Protein AF-A0A7X8DZY1-F1 (afdb_monomer_lite)

Sequence (292 aa):
MTPKKTPPRTQAELDAYIAARPRPARNTFEGMYPLHEDLELSDEQVQIVLDYLQEVNFHLPGAAAHEFLVVRWARYTGFQFMQEPLEAYAIGLRCTHPGMEDQHTFIRMSWGQLMGDPEAIRLPVNEPVLASDMMTLARYRDTRTGPSRTGVNAYASPPDGPNPVPGTDFDLKLLNGALNDVLEQHSSGQGRDINSWWDPALNWGVALAGRYPRLKYFESKGRLNEQTLAALHSFEARAAQAEPALQELGLASAASMAESALRQAEQAENGKFSPRHRIRNPKPLTEQESGT

Radius of gyration: 24.2 Å; chains: 1; bounding box: 58×60×58 Å

Secondary structure (DSSP, 8-state):
-----PPP-SHHHHHHHHHTSPPPPP-PPTT---SS--EEPPHHHHHHHHHHHHHTT---TTS-TTSEEEEEEEEE-TTT-TTS-S-EEEEEEEE-STT-TT-EEEEEEEHHHHTT-TTPPPPPPPP---TTTTSTTGGG-SSSSS--S-GGGGGTSPPSSSSPPTTHHHHHHHHHHHHHHHHHHHHHS----STTS--HHHHHHHHHHHHHHHHHHHHHTT-S-HHHHHHHHHHHHHHHHTHHHHHHTTPPPHHHHHHHHHHHHHHHHTT----------PPPS-------

Foldseek 3Di:
DPPPPDQDQDLVSLVVVPVVDDDDDDPDDPPDDQPDAKFQADPVLQVLQLVVLQVVQADDVPATSNQKHKDRIWGQCLVLDPPDHSFKTWIKIAGNPVPRRLFIWTWMAGNCSSVVNPPDDGDPTDHGDTPLVLDPCCVVAPDNRDDGCPDPNQQVDFDDDPLGGRNLVVLLVQLVVLLVQLVCCLVPVDGPCSSVPDDSLVSNVCSLQPRLLVLLVCVVVVRHDPVSVVSNVVSLVVQVVCVVSCVVVVHDGSVVSSVVSVVQVVCVVVVNDDPPPPPPVPDPPPDPPDDD

Structure (mmCIF, N/CA/C/O backbone):
data_AF-A0A7X8DZY1-F1
#
_entry.id   AF-A0A7X8DZY1-F1
#
loop_
_atom_site.group_PDB
_atom_site.id
_atom_site.type_symbol
_atom_site.label_atom_id
_atom_site.label_alt_id
_atom_site.label_comp_id
_atom_site.label_asym_id
_atom_site.label_entity_id
_atom_site.label_seq_id
_atom_site.pdbx_PDB_ins_code
_atom_site.Cartn_x
_atom_site.Cartn_y
_atom_site.Cartn_z
_atom_site.occupancy
_atom_site.B_iso_or_equiv
_atom_site.auth_seq_id
_atom_site.auth_comp_id
_atom_site.auth_asym_id
_atom_site.auth_atom_id
_atom_site.pdbx_PDB_model_num
ATOM 1 N N . MET A 1 1 ? -8.943 -28.383 -5.596 1.00 32.69 1 MET A N 1
ATOM 2 C CA . MET A 1 1 ? -7.565 -27.944 -5.901 1.00 32.69 1 MET A CA 1
ATOM 3 C C . MET A 1 1 ? -7.613 -27.044 -7.118 1.00 32.69 1 MET A C 1
ATOM 5 O O . MET A 1 1 ? -7.817 -27.535 -8.218 1.00 32.69 1 MET A O 1
ATOM 9 N N . THR A 1 2 ? -7.503 -25.733 -6.935 1.00 31.73 2 THR A N 1
ATOM 10 C CA . THR A 1 2 ? -7.255 -24.809 -8.048 1.00 31.73 2 THR A CA 1
ATOM 11 C C . THR A 1 2 ? -5.839 -25.086 -8.558 1.00 31.73 2 THR A C 1
ATOM 13 O O . THR A 1 2 ? -4.929 -25.158 -7.727 1.00 31.73 2 THR A O 1
ATOM 16 N N . PRO A 1 3 ? -5.615 -25.300 -9.865 1.00 36.47 3 PRO A N 1
ATOM 17 C CA . PRO A 1 3 ? -4.263 -25.487 -10.377 1.00 36.47 3 PRO A CA 1
ATOM 18 C C . PRO A 1 3 ? -3.422 -24.274 -9.969 1.00 36.47 3 PRO A C 1
ATOM 20 O O . PRO A 1 3 ? -3.858 -23.134 -10.156 1.00 36.47 3 PRO A O 1
ATOM 23 N N . LYS A 1 4 ? -2.245 -24.514 -9.371 1.00 42.78 4 LYS A N 1
ATOM 24 C CA . LYS A 1 4 ? -1.243 -23.463 -9.163 1.00 42.78 4 LYS A CA 1
ATOM 25 C C . LYS A 1 4 ? -0.960 -22.878 -10.543 1.00 42.78 4 LYS A C 1
ATOM 27 O O . LYS A 1 4 ? -0.332 -23.537 -11.364 1.00 42.78 4 LYS A O 1
ATOM 32 N N . LYS A 1 5 ? -1.492 -21.688 -10.830 1.00 60.81 5 LYS A N 1
ATOM 33 C CA . LYS A 1 5 ? -1.146 -20.962 -12.050 1.00 60.81 5 LYS A CA 1
ATOM 34 C C . LYS A 1 5 ? 0.330 -20.625 -11.924 1.00 60.81 5 LYS A C 1
ATOM 36 O O . LYS A 1 5 ? 0.694 -19.830 -11.062 1.00 60.81 5 LYS A O 1
ATOM 41 N N . THR A 1 6 ? 1.160 -21.283 -12.723 1.00 72.06 6 THR A N 1
ATOM 42 C CA . THR A 1 6 ? 2.574 -20.942 -12.825 1.00 72.06 6 THR A CA 1
ATOM 43 C C . THR A 1 6 ? 2.668 -19.463 -13.204 1.00 72.06 6 THR A C 1
ATOM 45 O O . THR A 1 6 ? 1.967 -19.040 -14.130 1.00 72.06 6 THR A O 1
ATOM 48 N N . PRO A 1 7 ? 3.445 -18.656 -12.468 1.00 78.12 7 PRO A N 1
ATOM 49 C CA . PRO A 1 7 ? 3.653 -17.265 -12.832 1.00 78.12 7 PRO A CA 1
ATOM 50 C C . PRO A 1 7 ? 4.302 -17.175 -14.227 1.00 78.12 7 PRO A C 1
ATOM 52 O O . PRO A 1 7 ? 5.165 -18.004 -14.522 1.00 78.12 7 PRO A O 1
ATOM 55 N N . PRO A 1 8 ? 3.898 -16.210 -15.078 1.00 84.88 8 PRO A N 1
ATOM 56 C CA . PRO A 1 8 ? 4.565 -15.916 -16.343 1.00 84.88 8 PRO A CA 1
ATOM 57 C C . PRO A 1 8 ? 6.082 -15.780 -16.199 1.00 84.88 8 PRO A C 1
ATOM 59 O O . PRO A 1 8 ? 6.555 -15.072 -15.308 1.00 84.88 8 PRO A O 1
ATOM 62 N N . ARG A 1 9 ? 6.821 -16.440 -17.090 1.00 88.06 9 ARG A N 1
ATOM 63 C CA . ARG A 1 9 ? 8.290 -16.446 -17.170 1.00 88.06 9 ARG A CA 1
ATOM 64 C C . ARG A 1 9 ? 8.823 -15.828 -18.456 1.00 88.06 9 ARG A C 1
ATOM 66 O O . ARG A 1 9 ? 10.002 -15.505 -18.521 1.00 88.06 9 ARG A O 1
ATOM 73 N N . THR A 1 10 ? 7.974 -15.659 -19.466 1.00 91.62 10 THR A N 1
ATOM 74 C CA . THR A 1 10 ? 8.324 -15.003 -20.732 1.00 91.62 10 THR A CA 1
ATOM 75 C C . THR A 1 10 ? 7.406 -13.817 -21.006 1.00 91.62 10 THR A C 1
ATOM 77 O O . THR A 1 10 ? 6.294 -13.746 -20.475 1.00 91.62 10 THR A O 1
ATOM 80 N N . GLN A 1 11 ? 7.849 -12.899 -21.871 1.00 92.81 11 GLN A N 1
ATOM 81 C CA . GLN A 1 11 ? 7.050 -11.736 -22.264 1.00 92.81 11 GLN A CA 1
ATOM 82 C C . GLN A 1 11 ? 5.707 -12.170 -22.873 1.00 92.81 11 GLN A C 1
ATOM 84 O O . GLN A 1 11 ? 4.659 -11.697 -22.450 1.00 92.81 11 GLN A O 1
ATOM 89 N N . ALA A 1 12 ? 5.721 -13.172 -23.758 1.00 91.19 12 ALA A N 1
ATOM 90 C CA . ALA A 1 12 ? 4.511 -13.715 -24.377 1.00 91.19 12 ALA A CA 1
ATOM 91 C C . ALA A 1 12 ? 3.525 -14.316 -23.354 1.00 91.19 12 ALA A C 1
ATOM 93 O O . ALA A 1 12 ? 2.312 -14.134 -23.468 1.00 91.19 12 ALA A O 1
ATOM 94 N N . GLU A 1 13 ? 4.025 -15.012 -22.327 1.00 92.00 13 GLU A N 1
ATOM 95 C CA . GLU A 1 13 ? 3.180 -15.534 -21.246 1.00 92.00 13 GLU A CA 1
ATOM 96 C C . GLU A 1 13 ? 2.560 -14.410 -20.407 1.00 92.00 13 GLU A C 1
ATOM 98 O O . GLU A 1 13 ? 1.401 -14.515 -19.992 1.00 92.00 13 GLU A O 1
ATOM 103 N N . LEU A 1 14 ? 3.316 -13.338 -20.149 1.00 90.56 14 LEU A N 1
ATOM 104 C CA . LEU A 1 14 ? 2.825 -12.183 -19.402 1.00 90.56 14 LEU A CA 1
ATOM 105 C C . LEU A 1 14 ? 1.769 -11.419 -20.206 1.00 90.56 14 LEU A C 1
ATOM 107 O O . LEU A 1 14 ? 0.723 -11.069 -19.658 1.00 90.56 14 LEU A O 1
ATOM 111 N N . ASP A 1 15 ? 1.998 -11.238 -21.502 1.00 90.00 15 ASP A N 1
ATOM 112 C CA . ASP A 1 15 ? 1.070 -10.586 -22.424 1.00 90.00 15 ASP A CA 1
ATOM 113 C C . ASP A 1 15 ? -0.263 -11.340 -22.481 1.00 90.00 15 ASP A C 1
ATOM 115 O O . ASP A 1 15 ? -1.325 -10.756 -22.256 1.00 90.00 15 ASP A O 1
ATOM 119 N N . ALA A 1 16 ? -0.217 -12.665 -22.665 1.00 88.56 16 ALA A N 1
ATOM 120 C CA . ALA A 1 16 ? -1.408 -13.514 -22.646 1.00 88.56 16 ALA A CA 1
ATOM 121 C C . ALA A 1 16 ? -2.138 -13.456 -21.291 1.00 88.56 16 ALA A C 1
ATOM 123 O O . ALA A 1 16 ? -3.371 -13.434 -21.227 1.00 88.56 16 ALA A O 1
ATOM 124 N N . TYR A 1 17 ? -1.384 -13.400 -20.188 1.00 85.19 17 TYR A N 1
ATOM 125 C CA . TYR A 1 17 ? -1.942 -13.259 -18.846 1.00 85.19 17 TYR A CA 1
ATOM 126 C C . TYR A 1 17 ? -2.672 -11.918 -18.662 1.00 85.19 17 TYR A C 1
ATOM 128 O O . TYR A 1 17 ? -3.745 -11.891 -18.052 1.00 85.19 17 TYR A O 1
ATOM 136 N N . ILE A 1 18 ? -2.115 -10.813 -19.157 1.00 82.94 18 ILE A N 1
ATOM 137 C CA . ILE A 1 18 ? -2.714 -9.478 -19.034 1.00 82.94 18 ILE A CA 1
ATOM 138 C C . ILE A 1 18 ? -3.929 -9.346 -19.955 1.00 82.94 18 ILE A C 1
ATOM 140 O O . ILE A 1 18 ? -4.976 -8.897 -19.494 1.00 82.94 18 ILE A O 1
ATOM 144 N N . ALA A 1 19 ? -3.834 -9.809 -21.205 1.00 83.38 19 ALA A N 1
ATOM 145 C CA . ALA A 1 19 ? -4.926 -9.759 -22.180 1.00 83.38 19 ALA A CA 1
ATOM 146 C C . ALA A 1 19 ? -6.196 -10.486 -21.698 1.00 83.38 19 ALA A C 1
ATOM 148 O O . ALA A 1 19 ? -7.312 -10.088 -22.023 1.00 83.38 19 ALA A O 1
ATOM 149 N N . ALA A 1 20 ? -6.044 -11.523 -20.869 1.00 82.75 20 ALA A N 1
ATOM 150 C CA . ALA A 1 20 ? -7.158 -12.262 -20.276 1.00 82.75 20 ALA A CA 1
ATOM 151 C C . ALA A 1 20 ? -7.867 -11.533 -19.111 1.00 82.75 20 ALA A C 1
ATOM 153 O O . ALA A 1 20 ? -8.745 -12.120 -18.472 1.00 82.75 20 ALA A O 1
ATOM 154 N N . ARG A 1 21 ? -7.476 -10.298 -18.766 1.00 77.25 21 ARG A N 1
ATOM 155 C CA . ARG A 1 21 ? -8.022 -9.539 -17.630 1.00 77.25 21 ARG A CA 1
ATOM 156 C C . ARG A 1 21 ? -8.559 -8.178 -18.070 1.00 77.25 21 ARG A C 1
ATOM 158 O O . ARG A 1 21 ? -7.978 -7.548 -18.949 1.00 77.25 21 ARG A O 1
ATOM 165 N N . PRO A 1 22 ? -9.649 -7.696 -17.444 1.00 69.88 22 PRO A N 1
ATOM 166 C CA . PRO A 1 22 ? -10.163 -6.367 -17.734 1.00 69.88 22 PRO A CA 1
ATOM 167 C C . PRO A 1 22 ? -9.111 -5.313 -17.386 1.00 69.88 22 PRO A C 1
ATOM 169 O O . PRO A 1 22 ? -8.480 -5.377 -16.326 1.00 69.88 22 PRO A O 1
ATOM 172 N N . ARG A 1 23 ? -8.942 -4.338 -18.283 1.00 67.00 23 ARG A N 1
ATOM 173 C CA . ARG A 1 23 ? -8.054 -3.199 -18.046 1.00 67.00 23 ARG A CA 1
ATOM 174 C C . ARG A 1 23 ? -8.592 -2.387 -16.865 1.00 67.00 23 ARG A C 1
ATOM 176 O O . ARG A 1 23 ? -9.796 -2.120 -16.826 1.00 67.00 23 ARG A O 1
ATOM 183 N N . PRO A 1 24 ? -7.747 -1.994 -15.899 1.00 63.75 24 PRO A N 1
ATOM 184 C CA . PRO A 1 24 ? -8.180 -1.095 -14.843 1.00 63.75 24 PRO A CA 1
ATOM 185 C C . PRO A 1 24 ? -8.602 0.237 -15.464 1.00 63.75 24 PRO A C 1
ATOM 187 O O . PRO A 1 24 ? -7.801 0.899 -16.118 1.00 63.75 24 PRO A O 1
ATOM 190 N N . ALA A 1 25 ? -9.861 0.628 -15.276 1.00 60.53 25 ALA A N 1
ATOM 191 C CA . ALA A 1 25 ? -10.313 1.950 -15.683 1.00 60.53 25 ALA A CA 1
ATOM 192 C C . ALA A 1 25 ? -9.677 3.002 -14.767 1.00 60.53 25 ALA A C 1
ATOM 194 O O . ALA A 1 25 ? -9.661 2.853 -13.539 1.00 60.53 25 ALA A O 1
ATOM 195 N N . ARG A 1 26 ? -9.146 4.071 -15.359 1.00 62.19 26 ARG A N 1
ATOM 196 C CA . ARG A 1 26 ? -8.646 5.211 -14.598 1.00 62.19 26 ARG A CA 1
ATOM 197 C C . ARG A 1 26 ? -9.840 5.960 -14.007 1.00 62.19 26 ARG A C 1
ATOM 199 O O . ARG A 1 26 ? -10.690 6.446 -14.741 1.00 62.19 26 ARG A O 1
ATOM 206 N N . ASN A 1 27 ? -9.869 6.107 -12.685 1.00 55.31 27 ASN A N 1
ATOM 207 C CA . ASN A 1 27 ? -10.731 7.095 -12.039 1.00 55.31 27 ASN A CA 1
ATOM 208 C C . ASN A 1 27 ? -10.053 8.466 -12.179 1.00 55.31 27 ASN A C 1
ATOM 210 O O . ASN A 1 27 ? -9.340 8.900 -11.274 1.00 55.31 27 ASN A O 1
ATOM 214 N N . THR A 1 28 ? -10.175 9.114 -13.339 1.00 52.75 28 THR A N 1
ATOM 215 C CA . THR A 1 28 ? -9.831 10.535 -13.466 1.00 52.75 28 THR A CA 1
ATOM 216 C C . THR A 1 28 ? -10.901 11.354 -12.751 1.00 52.75 28 THR A C 1
ATOM 218 O O . THR A 1 28 ? -12.093 11.182 -12.995 1.00 52.75 28 THR A O 1
ATOM 221 N N . PHE A 1 29 ? -10.489 12.220 -11.826 1.00 50.12 29 PHE A N 1
ATOM 222 C CA . PHE A 1 29 ? -11.401 13.180 -11.209 1.00 50.12 29 PHE A CA 1
ATOM 223 C C . PHE A 1 29 ? -11.682 14.327 -12.185 1.00 50.12 29 PHE A C 1
ATOM 225 O O . PHE A 1 29 ? -10.812 14.715 -12.969 1.00 50.12 29 PHE A O 1
ATOM 232 N N . GLU A 1 30 ? -12.889 14.882 -12.116 1.00 41.81 30 GLU A N 1
ATOM 233 C CA . GLU A 1 30 ? -13.273 16.092 -12.843 1.00 41.81 30 GLU A CA 1
ATOM 234 C C . GLU A 1 30 ? -12.292 17.230 -12.486 1.00 41.81 30 GLU A C 1
ATOM 236 O O . GLU A 1 30 ? -12.105 17.544 -11.311 1.00 41.81 30 GLU A O 1
ATOM 241 N N . GLY A 1 31 ? -11.600 17.791 -13.487 1.00 49.88 31 GLY A N 1
ATOM 242 C CA . GLY A 1 31 ? -10.562 18.820 -13.309 1.00 49.88 31 GLY A CA 1
ATOM 243 C C . GLY A 1 31 ? -9.112 18.347 -13.490 1.00 49.88 31 GLY A C 1
ATOM 244 O O . GLY A 1 31 ? -8.210 19.180 -13.562 1.00 49.88 31 GLY A O 1
ATOM 245 N N . MET A 1 32 ? -8.862 17.040 -13.626 1.00 55.22 32 MET A N 1
ATOM 246 C CA . MET A 1 32 ? -7.563 16.546 -14.092 1.00 55.22 32 MET A CA 1
ATOM 247 C C . MET A 1 32 ? -7.472 16.648 -15.620 1.00 55.22 32 MET A C 1
ATOM 249 O O . MET A 1 32 ? -8.193 15.941 -16.318 1.00 55.22 32 MET A O 1
ATOM 253 N N . TYR A 1 33 ? -6.548 17.465 -16.132 1.00 57.62 33 TYR A N 1
ATOM 254 C CA . TYR A 1 33 ? -6.188 17.520 -17.555 1.00 57.62 33 TYR A CA 1
ATOM 255 C C . TYR A 1 33 ? -4.862 16.782 -17.773 1.00 57.62 33 TYR A C 1
ATOM 257 O O . TYR A 1 33 ? -3.799 17.404 -17.703 1.00 57.62 33 TYR A O 1
ATOM 265 N N . PRO A 1 34 ? -4.869 15.447 -17.944 1.00 64.25 34 PRO A N 1
ATOM 266 C CA . PRO A 1 34 ? -3.646 14.750 -18.301 1.00 64.25 34 PRO A CA 1
ATOM 267 C C . PRO A 1 34 ? -3.193 15.204 -19.695 1.00 64.25 34 PRO A C 1
ATOM 269 O O . PRO A 1 34 ? -4.014 15.285 -20.604 1.00 64.25 34 PRO A O 1
ATOM 272 N N . LEU A 1 35 ? -1.898 15.493 -19.865 1.00 68.38 35 LEU A N 1
ATOM 273 C CA . LEU A 1 35 ? -1.339 15.775 -21.193 1.00 68.38 35 LEU A CA 1
ATOM 274 C C . LEU A 1 35 ? -1.375 14.530 -22.082 1.00 68.38 35 LEU A C 1
ATOM 276 O O . LEU A 1 35 ? -1.530 14.647 -23.292 1.00 68.38 35 LEU A O 1
ATOM 280 N N . HIS A 1 36 ? -1.272 13.348 -21.465 1.00 72.88 36 HIS A N 1
ATOM 281 C CA . HIS A 1 36 ? -1.284 12.067 -22.155 1.00 72.88 36 HIS A CA 1
ATOM 282 C C . HIS A 1 36 ? -2.194 11.033 -21.482 1.00 72.88 36 HIS A C 1
ATOM 284 O O . HIS A 1 36 ? -2.408 11.048 -20.264 1.00 72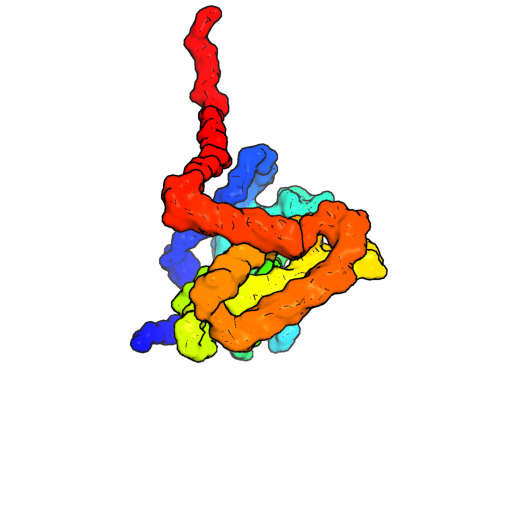.88 36 HIS A O 1
ATOM 290 N N . GLU A 1 37 ? -2.705 10.103 -22.285 1.00 80.81 37 GLU A N 1
ATOM 291 C CA . GLU A 1 37 ? -3.413 8.916 -21.803 1.00 80.81 37 GLU A CA 1
ATOM 292 C C . GLU A 1 37 ? -2.433 7.830 -21.336 1.00 80.81 37 GLU A C 1
ATOM 294 O O . GLU A 1 37 ? -1.233 7.893 -21.596 1.00 80.81 37 GLU A O 1
ATOM 299 N N . ASP A 1 38 ? -2.941 6.824 -20.622 1.00 85.44 38 ASP A N 1
ATOM 300 C CA . ASP A 1 38 ? -2.138 5.630 -20.357 1.00 85.44 38 ASP A CA 1
ATOM 301 C C . ASP A 1 38 ? -1.889 4.890 -21.684 1.00 85.44 38 ASP A C 1
ATOM 303 O O . ASP A 1 38 ? -2.793 4.781 -22.514 1.00 85.44 38 ASP A O 1
ATOM 307 N N . LEU A 1 39 ? -0.681 4.358 -21.880 1.00 87.69 39 LEU A N 1
ATOM 308 C CA . LEU A 1 39 ? -0.251 3.781 -23.156 1.00 87.69 39 LEU A CA 1
ATOM 309 C C . LEU A 1 39 ? -0.119 2.262 -23.079 1.00 87.69 39 LEU A C 1
ATOM 311 O O . LEU A 1 39 ? 0.374 1.708 -22.093 1.00 87.69 39 LEU A O 1
ATOM 315 N N . GLU A 1 40 ? -0.525 1.590 -24.154 1.00 90.62 40 GLU A N 1
ATOM 316 C CA . GLU A 1 40 ? -0.157 0.201 -24.408 1.00 90.62 40 GLU A CA 1
ATOM 317 C C . GLU A 1 40 ? 1.146 0.161 -25.209 1.00 90.62 40 GLU A C 1
ATOM 319 O O . GLU A 1 40 ? 1.249 0.791 -26.259 1.00 90.62 40 GLU A O 1
ATOM 324 N N . LEU A 1 41 ? 2.138 -0.557 -24.690 1.00 92.88 41 LEU A N 1
ATOM 325 C CA . LEU A 1 41 ? 3.484 -0.610 -25.232 1.00 92.88 41 LEU A CA 1
ATOM 326 C C . LEU A 1 41 ? 3.567 -1.567 -26.422 1.00 92.88 41 LEU A C 1
ATOM 328 O O . LEU A 1 41 ? 3.202 -2.748 -26.316 1.00 92.88 41 LEU A O 1
ATOM 332 N N . SER A 1 42 ? 4.117 -1.068 -27.528 1.00 94.69 42 SER A N 1
ATOM 333 C CA . SER A 1 42 ? 4.535 -1.889 -28.664 1.00 94.69 42 SER A CA 1
ATOM 334 C C . SER A 1 42 ? 5.762 -2.744 -28.318 1.00 94.69 42 SER A C 1
ATOM 336 O O . SER A 1 42 ? 6.389 -2.567 -27.270 1.00 94.69 42 SER A O 1
ATOM 338 N N . ASP A 1 43 ? 6.118 -3.683 -29.195 1.00 95.12 43 ASP A N 1
ATOM 339 C CA . ASP A 1 43 ? 7.315 -4.518 -29.018 1.00 95.12 43 ASP A CA 1
ATOM 340 C C . ASP A 1 43 ? 8.593 -3.672 -28.996 1.00 95.12 43 ASP A C 1
ATOM 342 O O . ASP A 1 43 ? 9.481 -3.907 -28.177 1.00 95.12 43 ASP A O 1
ATOM 346 N N . GLU A 1 44 ? 8.652 -2.634 -29.832 1.00 96.69 44 GLU A N 1
ATOM 347 C CA . GLU A 1 44 ? 9.762 -1.683 -29.865 1.00 96.69 44 GLU A CA 1
ATOM 348 C C . GLU A 1 44 ? 9.893 -0.943 -28.530 1.00 96.69 44 GLU A C 1
ATOM 350 O O . GLU A 1 44 ? 10.990 -0.817 -27.992 1.00 96.69 44 GLU A O 1
ATOM 355 N N . GLN A 1 45 ? 8.774 -0.503 -27.952 1.00 96.94 45 GLN A N 1
ATOM 356 C CA . GLN A 1 45 ? 8.769 0.205 -26.670 1.00 96.94 45 GLN A CA 1
ATOM 357 C C . GLN A 1 45 ? 9.130 -0.716 -25.503 1.00 96.94 45 GLN A C 1
ATOM 359 O O . GLN A 1 45 ? 9.837 -0.302 -24.586 1.00 96.94 45 GLN A O 1
ATOM 364 N N . VAL A 1 46 ? 8.693 -1.978 -25.539 1.00 96.75 46 VAL A N 1
ATOM 365 C CA . VAL A 1 46 ? 9.138 -2.995 -24.575 1.00 96.75 46 VAL A CA 1
ATOM 366 C C . VAL A 1 46 ? 10.653 -3.180 -24.658 1.00 96.75 46 VAL A C 1
ATOM 368 O O . VAL A 1 46 ? 11.311 -3.205 -23.618 1.00 96.75 46 VAL A O 1
ATOM 371 N N . GLN A 1 47 ? 11.220 -3.251 -25.865 1.00 97.19 47 GLN A N 1
ATOM 372 C CA . GLN A 1 47 ? 12.666 -3.378 -26.034 1.00 97.19 47 GLN A CA 1
ATOM 373 C C . GLN A 1 47 ? 13.415 -2.139 -25.525 1.00 97.19 47 GLN A C 1
ATOM 375 O O . GLN A 1 47 ? 14.384 -2.292 -24.789 1.00 97.19 47 GLN A O 1
ATOM 380 N N . ILE A 1 48 ? 12.919 -0.930 -25.814 1.00 97.19 48 ILE A N 1
ATOM 381 C CA . ILE A 1 48 ? 13.467 0.330 -25.280 1.00 97.19 48 ILE A CA 1
ATOM 382 C C . ILE A 1 48 ? 13.533 0.297 -23.746 1.00 97.19 48 ILE A C 1
ATOM 384 O O . ILE A 1 48 ? 14.543 0.686 -23.158 1.00 97.19 48 ILE A O 1
ATOM 388 N N . VAL A 1 49 ? 12.481 -0.197 -23.083 1.00 97.19 49 VAL A N 1
ATOM 389 C CA . VAL A 1 49 ? 12.469 -0.357 -21.621 1.00 97.19 49 VAL A CA 1
ATOM 390 C C . VAL A 1 49 ? 13.540 -1.359 -21.181 1.00 97.19 49 VAL A C 1
ATOM 392 O O . VAL A 1 49 ? 14.328 -1.044 -20.295 1.00 97.19 49 VAL A O 1
ATOM 395 N N . LEU A 1 50 ? 13.597 -2.549 -21.788 1.00 97.38 50 LEU A N 1
ATOM 396 C CA . LEU A 1 50 ? 14.555 -3.604 -21.421 1.00 97.38 50 LEU A CA 1
ATOM 397 C C . LEU A 1 50 ? 16.019 -3.184 -21.621 1.00 97.38 50 LEU A C 1
ATOM 399 O O . LEU A 1 50 ? 16.873 -3.516 -20.795 1.00 97.38 50 LEU A O 1
ATOM 403 N N . ASP A 1 51 ? 16.308 -2.452 -22.693 1.00 97.12 51 ASP A N 1
ATOM 404 C CA . ASP A 1 51 ? 17.636 -1.905 -22.967 1.00 97.12 51 ASP A CA 1
ATOM 405 C C . ASP A 1 51 ? 18.003 -0.851 -21.922 1.00 97.12 51 ASP A C 1
ATOM 407 O O . ASP A 1 51 ? 19.107 -0.868 -21.373 1.00 97.12 51 ASP A O 1
ATOM 411 N N . TYR A 1 52 ? 17.049 0.015 -21.571 1.00 96.50 52 TYR A N 1
ATOM 412 C CA . TYR A 1 52 ? 17.260 1.032 -20.551 1.00 96.50 52 TYR A CA 1
ATOM 413 C C . TYR A 1 52 ? 17.525 0.426 -19.167 1.00 96.50 52 TYR A C 1
ATOM 415 O O . TYR A 1 52 ? 18.439 0.876 -18.477 1.00 96.50 52 TYR A O 1
ATOM 423 N N . LEU A 1 53 ? 16.801 -0.631 -18.771 1.00 97.19 53 LEU A N 1
ATOM 424 C CA . LEU A 1 53 ? 17.050 -1.337 -17.505 1.00 97.19 53 LEU A CA 1
ATOM 425 C C . LEU A 1 53 ? 18.496 -1.824 -17.400 1.00 97.19 53 LEU A C 1
ATOM 427 O O . LEU A 1 53 ? 19.113 -1.691 -16.342 1.00 97.19 53 LEU A O 1
ATOM 431 N N . GLN A 1 54 ? 19.038 -2.365 -18.492 1.00 97.38 54 GLN A N 1
ATOM 432 C CA . GLN A 1 54 ? 20.427 -2.811 -18.555 1.00 97.38 54 GLN A CA 1
ATOM 433 C C . GLN A 1 54 ? 21.401 -1.633 -18.513 1.00 97.38 54 GLN A C 1
ATOM 435 O O . GLN A 1 54 ? 22.374 -1.689 -17.764 1.00 97.38 54 GLN A O 1
ATOM 440 N N . GLU A 1 55 ? 21.125 -0.565 -19.268 1.00 95.62 55 GLU A N 1
ATOM 441 C CA . GLU A 1 55 ? 21.956 0.643 -19.316 1.00 95.62 55 GLU A CA 1
ATOM 442 C C . GLU A 1 55 ? 22.171 1.240 -17.919 1.00 95.62 55 GLU A C 1
ATOM 444 O O . GLU A 1 55 ? 23.302 1.541 -17.536 1.00 95.62 55 GLU A O 1
ATOM 449 N N . VAL A 1 56 ? 21.095 1.381 -17.139 1.00 95.56 56 VAL A N 1
ATOM 450 C CA . VAL A 1 56 ? 21.154 1.977 -15.795 1.00 95.56 56 VAL A CA 1
ATOM 451 C C . VAL A 1 56 ? 21.381 0.956 -14.682 1.00 95.56 56 VAL A C 1
ATOM 453 O O . VAL A 1 56 ? 21.379 1.323 -13.508 1.00 95.56 56 VAL A O 1
ATOM 456 N N . ASN A 1 57 ? 21.569 -0.320 -15.034 1.00 95.75 57 ASN A N 1
ATOM 457 C CA . ASN A 1 57 ? 21.667 -1.435 -14.096 1.00 95.75 57 ASN A CA 1
ATOM 458 C C . ASN A 1 57 ? 20.532 -1.422 -13.046 1.00 95.75 57 ASN A C 1
ATOM 460 O O . ASN A 1 57 ? 20.762 -1.530 -11.842 1.00 95.75 57 ASN A O 1
ATOM 464 N N . PHE A 1 58 ? 19.288 -1.260 -13.496 1.00 96.44 58 PHE A N 1
ATOM 465 C CA . PHE A 1 58 ? 18.122 -1.235 -12.616 1.00 96.44 58 PHE A CA 1
ATOM 466 C C . PHE A 1 58 ? 17.738 -2.659 -12.207 1.00 96.44 58 PHE A C 1
ATOM 468 O O . PHE A 1 58 ? 17.339 -3.464 -13.048 1.00 96.44 58 PHE A O 1
ATOM 475 N N . HIS A 1 59 ? 17.822 -2.983 -10.915 1.00 94.88 59 HIS A N 1
ATOM 476 C CA . HIS A 1 59 ? 17.450 -4.305 -10.416 1.00 94.88 59 HIS A CA 1
ATOM 477 C C . HIS A 1 59 ? 17.025 -4.311 -8.951 1.00 94.88 59 HIS A C 1
ATOM 479 O O . HIS A 1 59 ? 17.474 -3.507 -8.141 1.00 94.88 59 HIS A O 1
ATOM 485 N N . LEU A 1 60 ? 16.184 -5.279 -8.581 1.00 92.38 60 LEU A N 1
ATOM 486 C CA . LEU A 1 60 ? 15.913 -5.549 -7.172 1.00 92.38 60 LEU A CA 1
ATOM 487 C C . LEU A 1 60 ? 17.180 -6.105 -6.494 1.00 92.38 60 LEU A C 1
ATOM 489 O O . LEU A 1 60 ? 18.002 -6.745 -7.158 1.00 92.38 60 LEU A O 1
ATOM 493 N N . PRO A 1 61 ? 17.357 -5.912 -5.176 1.00 90.50 61 PRO A N 1
ATOM 494 C CA . PRO A 1 61 ? 18.453 -6.542 -4.449 1.00 90.50 61 PRO A CA 1
ATOM 495 C C . PRO A 1 61 ? 18.432 -8.069 -4.621 1.00 90.50 61 PRO A C 1
ATOM 497 O O . PRO A 1 61 ? 17.449 -8.716 -4.265 1.00 90.50 61 PRO A O 1
ATOM 500 N N . GLY A 1 62 ? 19.518 -8.634 -5.157 1.00 90.62 62 GLY A N 1
ATOM 501 C CA . GLY A 1 62 ? 19.660 -10.074 -5.415 1.00 90.62 62 GLY A CA 1
ATOM 502 C C . GLY A 1 62 ? 19.278 -10.536 -6.827 1.00 90.62 62 GLY A C 1
ATOM 503 O O . GLY A 1 62 ? 19.593 -11.671 -7.167 1.00 90.62 62 GLY A O 1
ATOM 504 N N . ALA A 1 63 ? 18.679 -9.670 -7.647 1.00 94.25 63 ALA A N 1
ATOM 505 C CA . ALA A 1 63 ? 18.380 -9.927 -9.056 1.00 94.25 63 ALA A CA 1
ATOM 506 C C . ALA A 1 63 ? 19.326 -9.143 -9.987 1.00 94.25 63 ALA A C 1
ATOM 508 O O . ALA A 1 63 ? 20.121 -8.319 -9.531 1.00 94.25 63 ALA A O 1
ATOM 509 N N . ALA A 1 64 ? 19.212 -9.372 -11.294 1.00 95.31 64 ALA A N 1
ATOM 510 C CA . ALA A 1 64 ? 19.915 -8.639 -12.344 1.00 95.31 64 ALA A CA 1
ATOM 511 C C . ALA A 1 64 ? 18.950 -7.873 -13.266 1.00 95.31 64 ALA A C 1
ATOM 513 O O . ALA A 1 64 ? 17.772 -8.203 -13.387 1.00 95.31 64 ALA A O 1
ATOM 514 N N . ALA A 1 65 ? 19.464 -6.858 -13.966 1.00 95.38 65 ALA A N 1
ATOM 515 C CA . ALA A 1 65 ? 18.655 -5.974 -14.810 1.00 95.38 65 ALA A CA 1
ATOM 516 C C . ALA A 1 65 ? 17.947 -6.672 -15.989 1.00 95.38 65 ALA A C 1
ATOM 518 O O . ALA A 1 65 ? 16.923 -6.195 -16.466 1.00 95.38 65 ALA A O 1
ATOM 519 N N . HIS A 1 66 ? 18.461 -7.819 -16.442 1.00 94.75 66 HIS A N 1
ATOM 520 C CA . HIS A 1 66 ? 17.843 -8.625 -17.500 1.00 94.75 66 HIS A CA 1
ATOM 521 C C . HIS A 1 66 ? 16.768 -9.596 -16.977 1.00 94.75 66 HIS A C 1
ATOM 523 O O . HIS A 1 66 ? 16.130 -10.286 -17.767 1.00 94.75 66 HIS A O 1
ATOM 529 N N . GLU A 1 67 ? 16.561 -9.678 -15.659 1.00 95.19 67 GLU A N 1
ATOM 530 C CA . GLU A 1 67 ? 15.599 -10.589 -15.024 1.00 95.19 67 GLU A CA 1
ATOM 531 C C . GLU A 1 67 ? 14.239 -9.914 -14.793 1.00 95.19 67 GLU A C 1
ATOM 533 O O . GLU A 1 67 ? 13.620 -10.065 -13.732 1.00 95.19 67 GLU A O 1
ATOM 538 N N . PHE A 1 68 ? 13.770 -9.158 -15.788 1.00 96.25 68 PHE A N 1
ATOM 539 C CA . PHE A 1 68 ? 12.459 -8.521 -15.776 1.00 96.25 68 PHE A CA 1
ATOM 540 C C . PHE A 1 68 ? 11.663 -8.800 -17.046 1.00 96.25 68 PHE A C 1
ATOM 542 O O . PHE A 1 68 ? 12.190 -8.813 -18.154 1.00 96.25 68 PHE A O 1
ATOM 549 N N . LEU A 1 69 ? 10.353 -8.945 -16.865 1.00 96.31 69 LEU A N 1
ATOM 550 C CA . LEU A 1 69 ? 9.355 -8.828 -17.922 1.00 96.31 69 LEU A CA 1
ATOM 551 C C . LEU A 1 69 ? 8.659 -7.476 -17.801 1.00 96.31 69 LEU A C 1
ATOM 553 O O . LEU A 1 69 ? 8.369 -7.018 -16.688 1.00 96.31 69 LEU A O 1
ATOM 557 N N . VAL A 1 70 ? 8.338 -6.871 -18.940 1.00 96.12 70 VAL A N 1
ATOM 558 C CA . VAL A 1 70 ? 7.694 -5.559 -18.994 1.00 96.12 70 VAL A CA 1
ATOM 559 C C . VAL A 1 70 ? 6.185 -5.741 -19.046 1.00 96.12 70 VAL A C 1
ATOM 561 O O . VAL A 1 70 ? 5.642 -6.444 -19.894 1.00 96.12 70 VAL A O 1
ATOM 564 N N . VAL A 1 71 ? 5.464 -5.089 -18.144 1.00 92.50 71 VAL A N 1
ATOM 565 C CA . VAL A 1 71 ? 4.015 -4.954 -18.272 1.00 92.50 71 VAL A CA 1
ATOM 566 C C . VAL A 1 71 ? 3.753 -3.966 -19.402 1.00 92.50 71 VAL A C 1
ATOM 568 O O . VAL A 1 71 ? 4.126 -2.802 -19.293 1.00 92.50 71 VAL A O 1
ATOM 571 N N . ARG A 1 72 ? 3.063 -4.403 -20.462 1.00 90.94 72 ARG A N 1
ATOM 572 C CA . ARG A 1 72 ? 2.743 -3.576 -21.644 1.00 90.94 72 ARG A CA 1
ATOM 573 C C . ARG A 1 72 ? 1.871 -2.360 -21.376 1.00 90.94 72 ARG A C 1
ATOM 575 O O . ARG A 1 72 ? 1.443 -1.704 -22.307 1.00 90.94 72 ARG A O 1
ATOM 582 N N . TRP A 1 73 ? 1.551 -2.065 -20.132 1.00 87.25 73 TRP A N 1
ATOM 583 C CA . TRP A 1 73 ? 0.734 -0.922 -19.801 1.00 87.25 73 TRP A CA 1
ATOM 584 C C . TRP A 1 73 ? 1.570 0.081 -19.023 1.00 87.25 73 TRP A C 1
ATOM 586 O O . TRP A 1 73 ? 1.944 -0.165 -17.874 1.00 87.25 73 TRP A O 1
ATOM 596 N N . ALA A 1 74 ? 1.874 1.195 -19.680 1.00 89.81 74 ALA A N 1
ATOM 597 C CA . ALA A 1 74 ? 2.571 2.321 -19.094 1.00 89.81 74 ALA A CA 1
ATOM 598 C C . ALA A 1 74 ? 1.547 3.342 -18.601 1.00 89.81 74 ALA A C 1
ATOM 600 O O . ALA A 1 74 ? 0.703 3.827 -19.357 1.00 89.81 74 ALA A O 1
ATOM 601 N N . ARG A 1 75 ? 1.624 3.676 -17.315 1.00 87.06 75 ARG A N 1
ATOM 602 C CA . ARG A 1 75 ? 0.715 4.629 -16.684 1.00 87.06 75 ARG A CA 1
ATOM 603 C C . ARG A 1 75 ? 1.284 6.030 -16.784 1.00 87.06 75 ARG A C 1
ATOM 605 O O . ARG A 1 75 ? 2.419 6.239 -16.370 1.00 87.06 75 ARG A O 1
ATOM 612 N N . TYR A 1 76 ? 0.492 6.992 -17.239 1.00 84.69 76 TYR A N 1
ATOM 613 C CA . TYR A 1 76 ? 0.901 8.390 -17.209 1.00 84.69 76 TYR A CA 1
ATOM 614 C C . TYR A 1 76 ? 0.952 8.895 -15.759 1.00 84.69 76 TYR A C 1
ATOM 616 O O . TYR A 1 76 ? -0.037 8.834 -15.019 1.00 84.69 76 TYR A O 1
ATOM 624 N N . THR A 1 77 ? 2.110 9.411 -15.350 1.00 79.88 77 THR A N 1
ATOM 625 C CA . THR A 1 77 ? 2.390 9.881 -13.984 1.00 79.88 77 THR A CA 1
ATOM 626 C C . THR A 1 77 ? 2.870 11.327 -13.923 1.00 79.88 77 THR A C 1
ATOM 628 O O . THR A 1 77 ? 3.207 11.799 -12.842 1.00 79.88 77 THR A O 1
ATOM 631 N N . GLY A 1 78 ? 2.865 12.063 -15.038 1.00 69.06 78 GLY A N 1
ATOM 632 C CA . GLY A 1 78 ? 3.371 13.443 -15.101 1.00 69.06 78 GLY A CA 1
ATOM 633 C C . GLY A 1 78 ? 2.719 14.430 -14.122 1.00 69.06 78 GLY A C 1
ATOM 634 O O . GLY A 1 78 ? 3.318 15.431 -13.763 1.00 69.06 78 GLY A O 1
ATOM 635 N N . PHE A 1 79 ? 1.516 14.135 -13.624 1.00 64.75 79 PHE A N 1
ATOM 636 C CA . PHE A 1 79 ? 0.821 14.960 -12.625 1.00 64.75 79 PHE A CA 1
ATOM 637 C C . PHE A 1 79 ? 1.138 14.584 -11.166 1.00 64.75 79 PHE A C 1
ATOM 639 O O . PHE A 1 79 ? 0.668 15.252 -10.249 1.00 64.75 79 PHE A O 1
ATOM 646 N N . GLN A 1 80 ? 1.855 13.482 -10.929 1.00 64.81 80 GLN A N 1
ATOM 647 C CA . GLN A 1 80 ? 2.109 12.959 -9.581 1.00 64.81 80 GLN A CA 1
ATOM 648 C C . GLN A 1 80 ? 3.382 13.535 -8.949 1.00 64.81 80 GLN A C 1
ATOM 650 O O . GLN A 1 80 ? 3.558 13.420 -7.739 1.00 64.81 80 GLN A O 1
ATOM 655 N N . PHE A 1 81 ? 4.244 14.176 -9.743 1.00 63.56 81 PHE A N 1
ATOM 656 C CA . PHE A 1 81 ? 5.552 14.657 -9.309 1.00 63.56 81 PHE A CA 1
ATOM 657 C C . PHE A 1 81 ? 5.692 16.151 -9.617 1.00 63.56 81 PHE A C 1
ATOM 659 O O . PHE A 1 81 ? 5.977 16.547 -10.739 1.00 63.56 81 PHE A O 1
ATOM 666 N N . MET A 1 82 ? 5.507 16.992 -8.595 1.00 53.97 82 MET A N 1
ATOM 667 C CA . MET A 1 82 ? 5.539 18.465 -8.702 1.00 53.97 82 MET A CA 1
ATOM 668 C C . MET A 1 82 ? 6.869 19.036 -9.229 1.00 53.97 82 MET A C 1
ATOM 670 O O . MET A 1 82 ? 6.915 20.192 -9.638 1.00 53.97 82 MET A O 1
ATOM 674 N N . GLN A 1 83 ? 7.954 18.260 -9.164 1.00 57.91 83 GLN A N 1
ATOM 675 C CA . GLN A 1 83 ? 9.314 18.683 -9.517 1.00 57.91 83 GLN A CA 1
ATOM 676 C C . GLN A 1 83 ? 9.798 18.100 -10.854 1.00 57.91 83 GLN A C 1
ATOM 678 O O . GLN A 1 83 ? 10.933 18.354 -11.248 1.00 57.91 83 GLN A O 1
ATOM 683 N N . GLU A 1 84 ? 8.969 17.316 -11.547 1.00 58.94 84 GLU A N 1
ATOM 684 C CA . GLU A 1 84 ? 9.360 16.618 -12.773 1.00 58.94 84 GLU A CA 1
ATOM 685 C C . GLU A 1 84 ? 8.603 17.143 -13.999 1.00 58.94 84 GLU A C 1
ATOM 687 O O . GLU A 1 84 ? 7.518 17.716 -13.859 1.00 58.94 84 GLU A O 1
ATOM 692 N N . PRO A 1 85 ? 9.155 16.962 -15.215 1.00 62.03 85 PRO A N 1
ATOM 693 C CA . PRO A 1 85 ? 8.432 17.254 -16.444 1.00 62.03 85 PRO A CA 1
ATOM 694 C C . PRO A 1 85 ? 7.075 16.544 -16.450 1.00 62.03 85 PRO A C 1
ATOM 696 O O . PRO A 1 85 ? 6.985 15.361 -16.120 1.00 62.03 85 PRO A O 1
ATOM 699 N N . LEU A 1 86 ? 6.029 17.248 -16.892 1.00 66.62 86 LEU A N 1
ATOM 700 C CA . LEU A 1 86 ? 4.654 16.737 -16.959 1.00 66.62 86 LEU A CA 1
ATOM 701 C C . LEU A 1 86 ? 4.487 15.548 -17.929 1.00 66.62 86 LEU A C 1
ATOM 703 O O . LEU A 1 86 ? 3.380 15.077 -18.122 1.00 66.62 86 LEU A O 1
ATOM 707 N N . GLU A 1 87 ? 5.551 15.028 -18.537 1.00 80.75 87 GLU A N 1
ATOM 708 C CA . GLU A 1 87 ? 5.523 13.979 -19.558 1.00 80.75 87 GLU A CA 1
ATOM 709 C C . GLU A 1 87 ? 6.244 12.715 -19.079 1.00 80.75 87 GLU A C 1
ATOM 711 O O . GLU A 1 87 ? 7.213 12.266 -19.685 1.00 80.75 87 GLU A O 1
ATOM 716 N N . ALA A 1 88 ? 5.785 12.149 -17.962 1.00 85.38 88 ALA A N 1
ATOM 717 C CA . ALA A 1 88 ? 6.367 10.957 -17.349 1.00 85.38 88 ALA A CA 1
ATOM 718 C C . ALA A 1 88 ? 5.405 9.764 -17.371 1.00 85.38 88 ALA A C 1
ATOM 720 O O . ALA A 1 88 ? 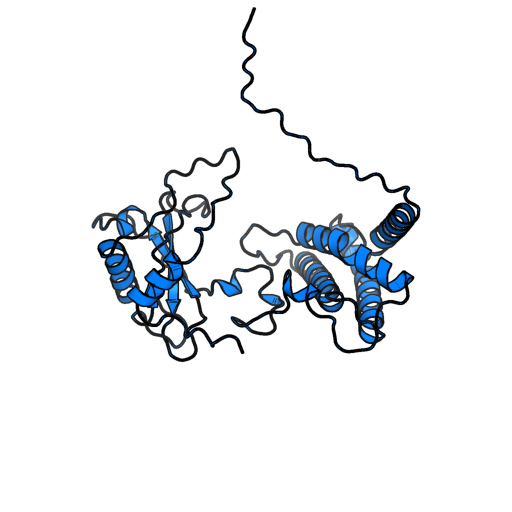4.196 9.922 -17.170 1.00 85.38 88 ALA A O 1
ATOM 721 N N . TYR A 1 89 ? 5.971 8.571 -17.544 1.00 88.75 89 TYR A N 1
ATOM 722 C CA . TYR A 1 89 ? 5.283 7.288 -17.459 1.00 88.75 89 TYR A CA 1
ATOM 723 C C . TYR A 1 89 ? 5.922 6.392 -16.407 1.00 88.75 89 TYR A C 1
ATOM 725 O O . TYR A 1 89 ? 7.143 6.349 -16.288 1.00 88.75 89 TYR A O 1
ATOM 733 N N . ALA A 1 90 ? 5.097 5.625 -15.698 1.00 90.25 90 ALA A N 1
ATOM 734 C CA . ALA A 1 90 ? 5.520 4.493 -14.887 1.00 90.25 90 ALA A CA 1
ATOM 735 C C . ALA A 1 90 ? 5.219 3.184 -15.628 1.00 90.25 90 ALA A C 1
ATOM 737 O O . ALA A 1 90 ? 4.067 2.906 -15.975 1.00 90.25 90 ALA A O 1
ATOM 738 N N . ILE A 1 91 ? 6.253 2.374 -15.840 1.00 93.38 91 ILE A N 1
ATOM 739 C CA . ILE A 1 91 ? 6.190 1.095 -16.543 1.00 93.38 91 ILE A CA 1
ATOM 740 C C . ILE A 1 91 ? 6.363 -0.024 -15.522 1.00 93.38 91 ILE A C 1
ATOM 742 O O . ILE A 1 91 ? 7.381 -0.091 -14.834 1.00 93.38 91 ILE A O 1
ATOM 746 N N . GLY A 1 92 ? 5.360 -0.895 -15.402 1.00 92.62 92 GLY A N 1
ATOM 747 C CA . GLY A 1 92 ? 5.399 -2.018 -14.468 1.00 92.62 92 GLY A CA 1
ATOM 748 C C . GLY A 1 92 ? 6.400 -3.090 -14.900 1.00 92.62 92 GLY A C 1
ATOM 749 O O . GLY A 1 92 ? 6.470 -3.446 -16.072 1.00 92.62 92 GLY A O 1
ATOM 750 N N . LEU A 1 93 ? 7.132 -3.643 -13.938 1.00 94.75 93 LEU A N 1
ATOM 751 C CA . LEU A 1 93 ? 8.141 -4.676 -14.151 1.00 94.75 93 LEU A CA 1
ATOM 752 C C . LEU A 1 93 ? 7.850 -5.877 -13.256 1.00 94.75 93 LEU A C 1
ATOM 754 O O . LEU A 1 93 ? 7.572 -5.728 -12.062 1.00 94.75 93 LEU A O 1
ATOM 758 N N . ARG A 1 94 ? 7.941 -7.078 -13.825 1.00 93.00 94 ARG A N 1
ATOM 759 C CA . ARG A 1 94 ? 7.826 -8.345 -13.098 1.00 93.00 94 ARG A CA 1
ATOM 760 C C . ARG A 1 94 ? 9.183 -9.024 -13.044 1.00 93.00 94 ARG A C 1
ATOM 762 O O . ARG A 1 94 ? 9.736 -9.323 -14.095 1.00 93.00 94 ARG A O 1
ATOM 769 N N . CYS A 1 95 ? 9.686 -9.302 -11.845 1.00 92.75 95 CYS A N 1
ATOM 770 C CA . CYS A 1 95 ? 10.946 -10.019 -11.692 1.00 92.75 95 CYS A CA 1
ATOM 771 C C . CYS A 1 95 ? 10.794 -11.496 -12.093 1.00 92.75 95 CYS A C 1
ATOM 773 O O . CYS A 1 95 ? 9.794 -12.136 -11.762 1.00 92.75 95 CYS A O 1
ATOM 775 N N . THR A 1 96 ? 11.784 -12.037 -12.801 1.00 94.06 96 THR A N 1
ATOM 776 C CA . THR A 1 96 ? 11.875 -13.461 -13.168 1.00 94.06 96 THR A CA 1
ATOM 777 C C . THR A 1 96 ? 12.948 -14.212 -12.392 1.00 94.06 96 THR A C 1
ATOM 779 O O . THR A 1 96 ? 13.119 -15.410 -12.615 1.00 94.06 96 THR A O 1
ATOM 782 N N . HIS A 1 97 ? 13.669 -13.533 -11.496 1.00 93.44 97 HIS A N 1
ATOM 783 C CA . HIS A 1 97 ? 14.674 -14.168 -10.655 1.00 93.44 97 HIS A CA 1
ATOM 784 C C . HIS A 1 97 ? 14.029 -15.285 -9.811 1.00 93.44 97 HIS A C 1
ATOM 786 O O . HIS A 1 97 ? 12.957 -15.059 -9.231 1.00 93.44 97 HIS A O 1
ATOM 792 N N . PRO A 1 98 ? 14.640 -16.483 -9.718 1.00 90.12 98 PRO A N 1
ATOM 793 C CA . PRO A 1 98 ? 14.078 -17.592 -8.954 1.00 90.12 98 PRO A CA 1
ATOM 794 C C . PRO A 1 98 ? 13.757 -17.211 -7.501 1.00 90.12 98 PRO A C 1
ATOM 796 O O . PRO A 1 98 ? 14.627 -16.778 -6.749 1.00 90.12 98 PRO A O 1
ATOM 799 N N . GLY A 1 99 ? 12.503 -17.396 -7.084 1.00 86.69 99 GLY A N 1
ATOM 800 C CA . GLY A 1 99 ? 12.027 -17.033 -5.743 1.00 86.69 99 GLY A CA 1
ATOM 801 C C . GLY A 1 99 ? 11.573 -15.575 -5.592 1.00 86.69 99 GLY A C 1
ATOM 802 O O . GLY A 1 99 ? 11.136 -15.183 -4.507 1.00 86.69 99 GLY A O 1
ATOM 803 N N . MET A 1 100 ? 11.643 -14.771 -6.656 1.00 88.44 100 MET A N 1
ATOM 804 C CA . MET A 1 100 ? 11.193 -13.375 -6.692 1.00 88.44 100 MET A CA 1
ATOM 805 C C . MET A 1 100 ? 10.065 -13.150 -7.709 1.00 88.44 100 MET A C 1
ATOM 807 O O . MET A 1 100 ? 9.729 -12.008 -8.004 1.00 88.44 100 MET A O 1
ATOM 811 N N . GLU A 1 101 ? 9.417 -14.206 -8.208 1.00 86.62 101 GLU A N 1
ATOM 812 C CA . GLU A 1 101 ? 8.431 -14.128 -9.298 1.00 86.62 101 GLU A CA 1
ATOM 813 C C . GLU A 1 101 ? 7.152 -13.345 -8.947 1.00 86.62 101 GLU A C 1
ATOM 815 O O . GLU A 1 101 ? 6.402 -12.956 -9.848 1.00 86.62 101 GLU A O 1
ATOM 820 N N . ASP A 1 102 ? 6.895 -13.121 -7.655 1.00 81.75 102 ASP A N 1
ATOM 821 C CA . ASP A 1 102 ? 5.796 -12.297 -7.127 1.00 81.75 102 ASP A CA 1
ATOM 822 C C . ASP A 1 102 ? 6.249 -10.873 -6.741 1.00 81.75 102 ASP A C 1
ATOM 824 O O . ASP A 1 102 ? 5.463 -10.076 -6.221 1.00 81.75 102 ASP A O 1
ATOM 828 N N . GLN A 1 103 ? 7.524 -10.539 -6.962 1.00 87.50 103 GLN A N 1
ATOM 829 C CA . GLN A 1 103 ? 8.070 -9.208 -6.725 1.00 87.50 103 GLN A CA 1
ATOM 830 C C . GLN A 1 103 ? 7.915 -8.361 -7.986 1.00 87.50 103 GLN A C 1
ATOM 832 O O . GLN A 1 103 ? 8.549 -8.593 -9.017 1.00 87.50 103 GLN A O 1
ATOM 837 N N . HIS A 1 104 ? 7.032 -7.370 -7.896 1.00 89.31 104 HIS A N 1
ATOM 838 C CA . HIS A 1 104 ? 6.793 -6.406 -8.961 1.00 89.31 104 HIS A CA 1
ATOM 839 C C . HIS A 1 104 ? 7.332 -5.042 -8.546 1.00 89.31 104 HIS A C 1
ATOM 841 O O . HIS A 1 104 ? 7.168 -4.630 -7.396 1.00 89.31 104 HIS A O 1
ATOM 847 N N . THR A 1 105 ? 7.924 -4.331 -9.493 1.00 91.62 105 THR A N 1
ATOM 848 C CA . THR A 1 105 ? 8.418 -2.961 -9.329 1.00 91.62 105 THR A CA 1
ATOM 849 C C . THR A 1 105 ? 7.993 -2.131 -10.541 1.00 91.62 105 THR A C 1
ATOM 851 O O . THR A 1 105 ? 7.155 -2.574 -11.330 1.00 91.62 105 THR A O 1
ATOM 854 N N . PHE A 1 106 ? 8.502 -0.916 -10.679 1.00 92.75 106 PHE A N 1
ATOM 855 C CA . PHE A 1 106 ? 8.289 -0.089 -11.855 1.00 92.75 106 PHE A CA 1
ATOM 856 C C . PHE A 1 106 ? 9.511 0.786 -12.113 1.00 92.75 106 PHE A C 1
ATOM 858 O O . PHE A 1 106 ? 10.220 1.163 -11.179 1.00 92.75 106 PHE A O 1
ATOM 865 N N . ILE A 1 107 ? 9.719 1.136 -13.377 1.00 93.00 107 ILE A N 1
ATOM 866 C CA . ILE A 1 107 ? 10.669 2.172 -13.781 1.00 93.00 107 ILE A CA 1
ATOM 867 C C . ILE A 1 107 ? 9.909 3.361 -14.353 1.00 93.00 107 ILE A C 1
ATOM 869 O O . ILE A 1 107 ? 8.830 3.202 -14.932 1.00 93.00 107 ILE A O 1
ATOM 873 N N . ARG A 1 108 ? 10.458 4.559 -14.166 1.00 91.44 108 ARG A N 1
ATOM 874 C CA . ARG A 1 108 ? 9.925 5.779 -14.764 1.00 91.44 108 ARG A CA 1
ATOM 875 C C . ARG A 1 108 ? 10.743 6.193 -15.973 1.00 91.44 108 ARG A C 1
ATOM 877 O O . ARG A 1 108 ? 11.968 6.171 -15.928 1.00 91.44 108 ARG A O 1
ATOM 884 N N . MET A 1 109 ? 10.052 6.602 -17.027 1.00 91.94 109 MET A N 1
ATOM 885 C CA . MET A 1 109 ? 10.653 7.118 -18.257 1.00 91.94 109 MET A CA 1
ATOM 886 C C . MET A 1 109 ? 9.857 8.330 -18.729 1.00 91.94 109 MET A C 1
ATOM 888 O O . MET A 1 109 ? 8.654 8.428 -18.466 1.00 91.94 109 MET A O 1
ATOM 892 N N . SER A 1 110 ? 10.516 9.269 -19.407 1.00 89.81 110 SER A N 1
ATOM 893 C CA . SER A 1 110 ? 9.787 10.350 -20.070 1.00 89.81 110 SER A CA 1
ATOM 894 C C . SER A 1 110 ? 9.047 9.812 -21.293 1.00 89.81 110 SER A C 1
ATOM 896 O O . SER A 1 110 ? 9.400 8.761 -21.834 1.00 89.81 110 SER A O 1
ATOM 898 N N . TRP A 1 111 ? 8.025 10.535 -21.750 1.00 90.31 111 TRP A N 1
ATOM 899 C CA . TRP A 1 111 ? 7.313 10.188 -22.977 1.00 90.31 111 TRP A CA 1
ATOM 900 C C . TRP A 1 111 ? 8.279 10.063 -24.160 1.00 90.31 111 TRP A C 1
ATOM 902 O O . TRP A 1 111 ? 8.296 9.025 -24.812 1.00 90.31 111 TRP A O 1
ATOM 912 N N . GLY A 1 112 ? 9.143 11.063 -24.381 1.00 90.81 112 GLY A N 1
ATOM 913 C CA . GLY A 1 112 ? 10.110 11.049 -25.484 1.00 90.81 112 GLY A CA 1
ATOM 914 C C . GLY A 1 112 ? 11.069 9.858 -25.417 1.00 90.81 112 GLY A C 1
ATOM 915 O O . GLY A 1 112 ? 11.286 9.188 -26.423 1.00 90.81 112 GLY A O 1
ATOM 916 N N . GLN A 1 113 ? 11.561 9.522 -24.219 1.00 92.31 113 GLN A N 1
ATOM 917 C CA . GLN A 1 113 ? 12.439 8.367 -24.026 1.00 92.31 113 GLN A CA 1
ATOM 918 C C . GLN A 1 113 ? 11.723 7.062 -24.393 1.00 92.31 113 GLN A C 1
ATOM 920 O O . GLN A 1 113 ? 12.290 6.216 -25.077 1.00 92.31 113 GLN A O 1
ATOM 925 N N . LEU A 1 114 ? 10.463 6.912 -23.975 1.00 92.19 114 LEU A N 1
ATOM 926 C CA . LEU A 1 114 ? 9.639 5.747 -24.294 1.00 92.19 114 LEU A CA 1
ATOM 927 C C . LEU A 1 114 ? 9.269 5.678 -25.786 1.00 92.19 114 LEU A C 1
ATOM 929 O O . LEU A 1 114 ? 9.070 4.587 -26.310 1.00 92.19 114 LEU A O 1
ATOM 933 N N . MET A 1 115 ? 9.187 6.820 -26.475 1.00 93.31 115 MET A N 1
ATOM 934 C CA . MET A 1 115 ? 8.978 6.884 -27.927 1.00 93.31 115 MET A CA 1
ATOM 935 C C . MET A 1 115 ? 10.266 6.671 -28.742 1.00 93.31 115 MET A C 1
ATOM 937 O O . MET A 1 115 ? 10.200 6.630 -29.969 1.00 93.31 115 MET A O 1
ATOM 941 N N . GLY A 1 116 ? 11.425 6.521 -28.091 1.00 91.00 116 GLY A N 1
ATOM 942 C CA . GLY A 1 116 ? 12.709 6.315 -28.763 1.00 91.00 116 GLY A CA 1
ATOM 943 C C . GLY A 1 116 ? 13.326 7.589 -29.347 1.00 91.00 116 GLY A C 1
ATOM 944 O O . GLY A 1 116 ? 14.162 7.496 -30.244 1.00 91.00 116 GLY A O 1
ATOM 945 N N . ASP A 1 117 ? 12.928 8.769 -28.862 1.00 91.75 117 ASP A N 1
ATOM 946 C CA . ASP A 1 117 ? 13.566 10.031 -29.240 1.00 91.75 117 ASP A CA 1
ATOM 947 C C . ASP A 1 117 ? 14.972 10.119 -28.603 1.00 91.75 117 ASP A C 1
ATOM 949 O O . ASP A 1 117 ? 15.086 10.120 -27.370 1.00 91.75 117 ASP A O 1
ATOM 953 N N . PRO A 1 118 ? 16.053 10.179 -29.409 1.00 87.25 118 PRO A N 1
ATOM 954 C CA . PRO A 1 118 ? 17.423 10.209 -28.901 1.00 87.25 118 PRO A CA 1
ATOM 955 C C . PRO A 1 118 ? 17.749 11.473 -28.092 1.00 87.25 118 PRO A C 1
ATOM 957 O O . PRO A 1 118 ? 18.647 11.427 -27.252 1.00 87.25 118 PRO A O 1
ATOM 960 N N . GLU A 1 119 ? 17.018 12.571 -28.306 1.00 89.25 119 GLU A N 1
ATOM 961 C CA . GLU A 1 119 ? 17.224 13.854 -27.621 1.00 89.25 119 GLU A CA 1
ATOM 962 C C . GLU A 1 119 ? 16.278 14.042 -26.422 1.00 89.25 119 GLU A C 1
ATOM 964 O O . GLU A 1 119 ? 16.245 15.105 -25.795 1.00 89.25 119 GLU A O 1
ATOM 969 N N . ALA A 1 120 ? 15.493 13.016 -26.079 1.00 88.94 120 ALA A N 1
ATOM 970 C CA . ALA A 1 120 ? 14.526 13.108 -25.000 1.00 88.94 120 ALA A CA 1
ATOM 971 C C . ALA A 1 120 ? 15.183 13.337 -23.633 1.00 88.94 120 ALA A C 1
ATOM 973 O O . ALA A 1 120 ? 16.198 12.734 -23.270 1.00 88.94 120 ALA A O 1
ATOM 974 N N . ILE A 1 121 ? 14.519 14.151 -22.809 1.00 84.81 121 ILE A N 1
ATOM 975 C CA . ILE A 1 121 ? 14.901 14.347 -21.410 1.00 84.81 121 ILE A CA 1
ATOM 976 C C . ILE A 1 121 ? 14.808 13.005 -20.683 1.00 84.81 121 ILE A C 1
ATOM 978 O O . ILE A 1 121 ? 13.741 12.392 -20.624 1.00 84.81 121 ILE A O 1
ATOM 982 N N . ARG A 1 122 ? 15.914 12.570 -20.080 1.00 87.75 122 ARG A N 1
ATOM 983 C CA . ARG A 1 122 ? 15.941 11.394 -19.207 1.00 87.75 122 ARG A CA 1
ATOM 984 C C . ARG A 1 122 ? 15.505 11.790 -17.801 1.00 87.75 122 ARG A C 1
ATOM 986 O O . ARG A 1 122 ? 16.026 12.749 -17.231 1.00 87.75 122 ARG A O 1
ATOM 993 N N . LEU A 1 123 ? 14.547 11.054 -17.245 1.00 86.31 123 LEU A N 1
ATOM 994 C CA . LEU A 1 123 ? 14.131 11.255 -15.858 1.00 86.31 123 LEU A CA 1
ATOM 995 C C . LEU A 1 123 ? 15.200 10.706 -14.899 1.00 86.31 123 LEU A C 1
ATOM 997 O O . LEU A 1 123 ? 15.908 9.760 -15.253 1.00 86.31 123 LEU A O 1
ATOM 1001 N N . PRO A 1 124 ? 15.307 11.242 -13.670 1.00 86.75 124 PRO A N 1
ATOM 1002 C CA . PRO A 1 124 ? 16.083 10.598 -12.621 1.00 86.75 124 PRO A CA 1
ATOM 1003 C C . PRO A 1 124 ? 15.589 9.166 -12.386 1.00 86.75 124 PRO A C 1
ATOM 1005 O O . PRO A 1 124 ? 14.392 8.940 -12.157 1.00 86.75 124 PRO A O 1
ATOM 1008 N N . VAL A 1 125 ? 16.525 8.215 -12.431 1.00 89.44 125 VAL A N 1
ATOM 1009 C CA . VAL A 1 125 ? 16.250 6.794 -12.192 1.00 89.44 125 VAL A CA 1
ATOM 1010 C C . VAL A 1 125 ? 15.700 6.644 -10.779 1.00 89.44 125 VAL A C 1
ATOM 1012 O O . VAL A 1 125 ? 16.337 7.053 -9.810 1.00 89.44 125 VAL A O 1
ATOM 1015 N N . ASN A 1 126 ? 14.491 6.097 -10.659 1.00 86.88 126 ASN A N 1
ATOM 1016 C CA . ASN A 1 126 ? 13.922 5.807 -9.351 1.00 86.88 126 ASN A CA 1
ATOM 1017 C C . ASN A 1 126 ? 14.616 4.601 -8.718 1.00 86.88 126 ASN A C 1
ATOM 1019 O O . ASN A 1 126 ? 15.044 3.687 -9.414 1.00 86.88 126 ASN A O 1
ATOM 1023 N N . GLU A 1 127 ? 14.637 4.557 -7.390 1.00 86.31 127 GLU A N 1
ATOM 1024 C CA . GLU A 1 127 ? 14.999 3.332 -6.685 1.00 86.31 127 GLU A CA 1
ATOM 1025 C 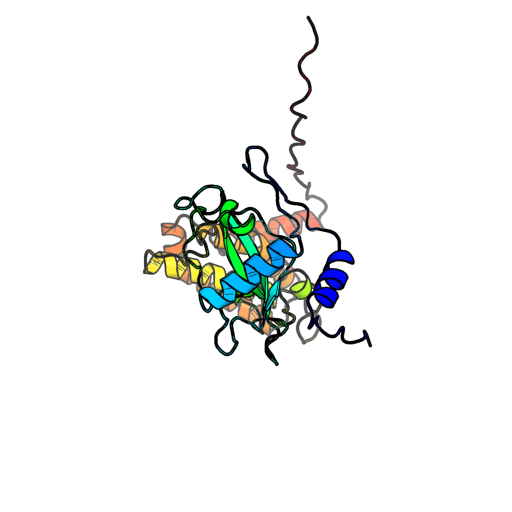C . GLU A 1 127 ? 13.979 2.219 -7.002 1.00 86.31 127 GLU A C 1
ATOM 1027 O O . GLU A 1 127 ? 12.771 2.491 -7.121 1.00 86.31 127 GLU A O 1
ATOM 1032 N N . PRO A 1 128 ? 14.430 0.960 -7.132 1.00 85.12 128 PRO A N 1
ATOM 1033 C CA . PRO A 1 128 ? 13.558 -0.179 -7.350 1.00 85.12 128 PRO A CA 1
ATOM 1034 C C . PRO A 1 128 ? 12.796 -0.488 -6.058 1.00 85.12 128 PRO A C 1
ATOM 1036 O O . PRO A 1 128 ? 13.258 -1.205 -5.170 1.00 85.12 128 PRO A O 1
ATOM 1039 N N . VAL A 1 129 ? 11.590 0.064 -5.952 1.00 82.12 129 VAL A N 1
ATOM 1040 C CA . VAL A 1 129 ? 10.667 -0.196 -4.843 1.00 82.12 129 VAL A CA 1
ATOM 1041 C C . VAL A 1 129 ? 9.638 -1.244 -5.240 1.00 82.12 129 VAL A C 1
ATOM 1043 O O . VAL A 1 129 ? 9.160 -1.271 -6.378 1.00 82.12 129 VAL A O 1
ATOM 1046 N N . LEU A 1 130 ? 9.260 -2.121 -4.311 1.00 83.06 130 LEU A N 1
ATOM 1047 C CA . LEU A 1 130 ? 8.203 -3.084 -4.598 1.00 83.06 130 LEU A CA 1
ATOM 1048 C C . LEU A 1 130 ? 6.846 -2.385 -4.628 1.00 83.06 130 LEU A C 1
ATOM 1050 O O . LEU A 1 130 ? 6.504 -1.619 -3.727 1.00 83.06 130 LEU A O 1
ATOM 1054 N N . ALA A 1 131 ? 6.017 -2.734 -5.611 1.00 72.44 131 ALA A N 1
ATOM 1055 C CA . ALA A 1 131 ? 4.637 -2.265 -5.691 1.00 72.44 131 ALA A CA 1
ATOM 1056 C C . ALA A 1 131 ? 3.842 -2.618 -4.419 1.00 72.44 131 ALA A C 1
ATOM 1058 O O . ALA A 1 131 ? 2.977 -1.857 -3.991 1.00 72.44 131 ALA A O 1
ATOM 1059 N N . SER A 1 132 ? 4.162 -3.753 -3.785 1.00 69.88 132 SER A N 1
ATOM 1060 C CA . SER A 1 132 ? 3.592 -4.149 -2.496 1.00 69.88 132 SER A CA 1
ATOM 1061 C C . SER A 1 132 ? 3.912 -3.168 -1.381 1.00 69.88 132 SER A C 1
ATOM 1063 O O . SER A 1 132 ? 3.049 -2.936 -0.543 1.00 69.88 132 SER A O 1
ATOM 1065 N N . ASP A 1 133 ? 5.119 -2.606 -1.375 1.00 72.12 133 ASP A N 1
ATOM 1066 C CA . ASP A 1 133 ? 5.632 -1.769 -0.290 1.00 72.12 133 ASP A CA 1
ATOM 1067 C C . ASP A 1 133 ? 5.047 -0.351 -0.368 1.00 72.12 133 ASP A C 1
ATOM 1069 O O . ASP A 1 133 ? 4.935 0.332 0.646 1.00 72.12 133 ASP A O 1
ATOM 1073 N N . MET A 1 134 ? 4.587 0.059 -1.554 1.00 67.19 134 MET A N 1
ATOM 1074 C CA . MET A 1 134 ? 3.898 1.334 -1.781 1.00 67.19 134 MET A CA 1
ATOM 1075 C C . MET A 1 134 ? 2.426 1.323 -1.339 1.00 67.19 134 MET A C 1
ATOM 1077 O O . MET A 1 134 ? 1.759 2.357 -1.362 1.00 67.19 134 MET A O 1
ATOM 1081 N N . MET A 1 135 ? 1.882 0.170 -0.939 1.00 69.12 135 MET A N 1
ATOM 1082 C CA . MET A 1 135 ? 0.504 0.079 -0.458 1.00 69.12 135 MET A CA 1
ATOM 1083 C C . MET A 1 135 ? 0.405 0.509 1.009 1.00 69.12 135 MET A C 1
ATOM 1085 O O . MET A 1 135 ? 1.122 -0.008 1.857 1.00 69.12 135 MET A O 1
ATOM 1089 N N . THR A 1 136 ? -0.582 1.335 1.367 1.00 66.62 136 THR A N 1
ATOM 1090 C CA . THR A 1 136 ? -0.820 1.753 2.767 1.00 66.62 136 THR A CA 1
ATOM 1091 C C . THR A 1 136 ? -0.947 0.566 3.731 1.00 66.62 136 THR A C 1
ATOM 1093 O O . THR A 1 136 ? -0.510 0.622 4.879 1.00 66.62 136 THR A O 1
ATOM 1096 N N . LEU A 1 137 ? -1.530 -0.544 3.264 1.00 72.19 137 LEU A N 1
ATOM 1097 C CA . LEU A 1 137 ? -1.715 -1.752 4.070 1.00 72.19 137 LEU A CA 1
ATOM 1098 C C . LEU A 1 137 ? -0.489 -2.682 4.102 1.00 72.19 137 LEU A C 1
ATOM 1100 O O . LEU A 1 137 ? -0.548 -3.710 4.775 1.00 72.19 137 LEU A O 1
ATOM 1104 N N . ALA A 1 138 ? 0.609 -2.342 3.415 1.00 74.31 138 ALA A N 1
ATOM 1105 C CA . ALA A 1 138 ? 1.824 -3.156 3.333 1.00 74.31 138 ALA A CA 1
ATOM 1106 C C . ALA A 1 138 ? 2.383 -3.503 4.714 1.00 74.31 138 ALA A C 1
ATOM 1108 O O . ALA A 1 138 ? 2.676 -4.663 4.991 1.00 74.31 138 ALA A O 1
ATOM 1109 N N . ARG A 1 139 ? 2.422 -2.514 5.617 1.00 75.44 139 ARG A N 1
ATOM 1110 C CA . ARG A 1 139 ? 2.930 -2.666 6.991 1.00 75.44 139 ARG A CA 1
ATOM 1111 C C . ARG A 1 139 ? 2.156 -3.670 7.851 1.00 75.44 139 ARG A C 1
ATOM 1113 O O . ARG A 1 139 ? 2.620 -4.032 8.924 1.00 75.44 139 ARG A O 1
ATOM 1120 N N . TYR A 1 140 ? 0.972 -4.087 7.407 1.00 76.25 140 TYR A N 1
ATOM 1121 C CA . TYR A 1 140 ? 0.125 -5.048 8.111 1.00 76.25 140 TYR A CA 1
ATOM 1122 C C . TYR A 1 140 ? 0.064 -6.414 7.430 1.00 76.25 140 TYR A C 1
ATOM 1124 O O . TYR A 1 140 ? -0.726 -7.264 7.844 1.00 76.25 140 TYR A O 1
ATOM 1132 N N . ARG A 1 141 ? 0.839 -6.626 6.363 1.00 73.38 141 ARG A N 1
ATOM 1133 C CA . ARG A 1 141 ? 0.906 -7.924 5.698 1.00 73.38 141 ARG A CA 1
ATOM 1134 C C . ARG A 1 141 ? 1.802 -8.873 6.483 1.00 73.38 141 ARG A C 1
ATOM 1136 O O . ARG A 1 141 ? 2.881 -8.490 6.915 1.00 73.38 141 ARG A O 1
ATOM 1143 N N . ASP A 1 142 ? 1.374 -10.129 6.591 1.00 71.94 142 ASP A N 1
ATOM 1144 C CA . ASP A 1 142 ? 2.171 -11.188 7.225 1.00 71.94 142 ASP A CA 1
ATOM 1145 C C . ASP A 1 142 ? 3.368 -11.609 6.351 1.00 71.94 142 ASP A C 1
ATOM 1147 O O . ASP A 1 142 ? 4.364 -12.124 6.846 1.00 71.94 142 ASP A O 1
ATOM 1151 N N . THR A 1 143 ? 3.283 -11.375 5.037 1.00 71.06 143 THR A N 1
ATOM 1152 C CA . THR A 1 143 ? 4.371 -11.593 4.074 1.00 71.06 143 THR A CA 1
ATOM 1153 C C . THR A 1 143 ? 4.475 -10.406 3.119 1.00 71.06 143 THR A C 1
ATOM 1155 O O . THR A 1 143 ? 3.478 -9.743 2.832 1.00 71.06 143 THR A O 1
ATOM 1158 N N . ARG A 1 144 ? 5.682 -10.135 2.604 1.00 68.62 144 ARG A N 1
ATOM 1159 C CA . ARG A 1 144 ? 5.959 -8.959 1.759 1.00 68.62 144 ARG A CA 1
ATOM 1160 C C . ARG A 1 144 ? 5.137 -8.957 0.458 1.00 68.62 144 ARG A C 1
ATOM 1162 O O . ARG A 1 144 ? 4.553 -7.935 0.103 1.00 68.62 144 ARG A O 1
ATOM 1169 N N . THR A 1 145 ? 5.009 -10.114 -0.199 1.00 66.06 145 THR A N 1
ATOM 1170 C CA . THR A 1 145 ? 4.334 -10.265 -1.508 1.00 66.06 145 THR A CA 1
ATOM 1171 C C . THR A 1 145 ? 3.222 -11.319 -1.559 1.00 66.06 145 THR A C 1
ATOM 1173 O O . THR A 1 145 ? 2.496 -11.385 -2.547 1.00 66.06 145 THR A O 1
ATOM 1176 N N . GLY A 1 146 ? 3.056 -12.137 -0.517 1.00 62.81 146 GLY A N 1
ATOM 1177 C CA . GLY A 1 146 ? 2.119 -13.261 -0.512 1.00 62.81 146 GLY A CA 1
ATOM 1178 C C . GLY A 1 146 ? 0.680 -12.883 -0.140 1.00 62.81 146 GLY A C 1
ATOM 1179 O O . GLY A 1 146 ? 0.372 -11.715 0.128 1.00 62.81 146 GLY A O 1
ATOM 1180 N N . PRO A 1 147 ? -0.237 -13.872 -0.110 1.00 59.50 147 PRO A N 1
ATOM 1181 C CA . PRO A 1 147 ? -1.617 -13.622 0.269 1.00 59.50 147 PRO A CA 1
ATOM 1182 C C . PRO A 1 147 ? -1.650 -13.046 1.683 1.00 59.50 147 PRO A C 1
ATOM 1184 O O . PRO A 1 147 ? -1.169 -13.644 2.641 1.00 59.50 147 PRO A O 1
ATOM 1187 N N . SER A 1 148 ? -2.220 -11.854 1.795 1.00 64.62 148 SER A N 1
ATOM 1188 C CA . SER A 1 148 ? -2.372 -11.154 3.059 1.00 64.62 148 SER A CA 1
ATOM 1189 C C . SER A 1 148 ? -3.836 -11.178 3.487 1.00 64.62 148 SER A C 1
ATOM 1191 O O . SER A 1 148 ? -4.736 -10.965 2.666 1.00 64.62 148 SER A O 1
ATOM 1193 N N . ARG A 1 149 ? -4.080 -11.366 4.790 1.00 68.94 149 ARG A N 1
ATOM 1194 C CA . ARG A 1 149 ? -5.388 -11.145 5.431 1.00 68.94 149 ARG A CA 1
ATOM 1195 C C . ARG A 1 149 ? -5.675 -9.647 5.630 1.00 68.94 149 ARG A C 1
ATOM 1197 O O . ARG A 1 149 ? -6.105 -9.224 6.693 1.00 68.94 149 ARG A O 1
ATOM 1204 N N . THR A 1 150 ? -5.410 -8.833 4.611 1.00 67.00 150 THR A N 1
ATOM 1205 C CA . THR A 1 150 ? -5.730 -7.397 4.569 1.00 67.00 150 THR A CA 1
ATOM 1206 C C . THR A 1 150 ? -6.930 -7.157 3.646 1.00 67.00 150 THR A C 1
ATOM 1208 O O . THR A 1 150 ? -7.295 -8.013 2.836 1.00 67.00 150 THR A O 1
ATOM 1211 N N . GLY A 1 151 ? -7.577 -5.993 3.760 1.00 68.12 151 GLY A N 1
ATOM 1212 C CA . GLY A 1 151 ? -8.722 -5.638 2.912 1.00 68.12 151 GLY A CA 1
ATOM 1213 C C . GLY A 1 151 ? -9.900 -6.607 3.073 1.00 68.12 151 GLY A C 1
ATOM 1214 O O . GLY A 1 151 ? -10.236 -6.985 4.191 1.00 68.12 151 GLY A O 1
ATOM 1215 N N . VAL A 1 152 ? -10.515 -7.033 1.963 1.00 62.59 152 VAL A N 1
ATOM 1216 C CA . VAL A 1 152 ? -11.663 -7.967 1.965 1.00 62.59 152 VAL A CA 1
ATOM 1217 C C . VAL A 1 152 ? -11.309 -9.310 2.620 1.00 62.59 152 VAL A C 1
ATOM 1219 O O . VAL A 1 152 ? -12.127 -9.878 3.339 1.00 62.59 152 VAL A O 1
ATOM 1222 N N . ASN A 1 153 ? -10.069 -9.782 2.457 1.00 64.56 153 ASN A N 1
ATOM 1223 C CA . ASN A 1 153 ? -9.620 -11.059 3.019 1.00 64.56 153 ASN A CA 1
ATOM 1224 C C . ASN A 1 153 ? -9.587 -11.052 4.553 1.00 64.56 153 ASN A C 1
ATOM 1226 O O . ASN A 1 153 ? -9.736 -12.107 5.167 1.00 64.56 153 ASN A O 1
ATOM 1230 N N . ALA A 1 154 ? -9.429 -9.879 5.178 1.00 64.88 154 ALA A N 1
ATOM 1231 C CA . ALA A 1 154 ? -9.493 -9.742 6.634 1.00 64.88 154 ALA A CA 1
ATOM 1232 C C . ALA A 1 154 ? -10.867 -10.160 7.186 1.00 64.88 154 ALA A C 1
ATOM 1234 O O . ALA A 1 154 ? -10.962 -10.681 8.293 1.00 64.88 154 ALA A O 1
ATOM 1235 N N . TYR A 1 155 ? -11.922 -9.968 6.392 1.00 68.56 155 TYR A N 1
ATOM 1236 C CA . TYR A 1 155 ? -13.311 -10.224 6.772 1.00 68.56 155 TYR A CA 1
ATOM 1237 C C . TYR A 1 155 ? -13.858 -11.546 6.211 1.00 68.56 155 TYR A C 1
ATOM 1239 O O . TYR A 1 155 ? -14.994 -11.907 6.510 1.00 68.56 155 TYR A O 1
ATOM 1247 N N . ALA A 1 156 ? -13.068 -12.268 5.409 1.00 66.75 156 ALA A N 1
ATOM 1248 C CA . ALA A 1 156 ? -13.480 -13.518 4.770 1.00 66.75 156 ALA A CA 1
ATOM 1249 C C . ALA A 1 156 ? -13.367 -14.740 5.697 1.00 66.75 156 ALA A C 1
ATOM 1251 O O . ALA A 1 156 ? -14.128 -15.693 5.539 1.00 66.75 156 ALA A O 1
ATOM 1252 N N . SER A 1 157 ? -12.452 -14.700 6.672 1.00 62.97 157 SER A N 1
ATOM 1253 C CA . SER A 1 157 ? -12.234 -15.796 7.619 1.00 62.97 157 SER A CA 1
ATOM 1254 C C . SER A 1 157 ? -12.206 -15.284 9.061 1.00 62.97 157 SER A C 1
ATOM 1256 O O . SER A 1 157 ? -11.472 -14.329 9.350 1.00 62.97 157 SER A O 1
ATOM 1258 N N . PRO A 1 158 ? -12.975 -15.901 9.973 1.00 60.72 158 PRO A N 1
ATOM 1259 C CA . PRO A 1 158 ? -12.917 -15.579 11.390 1.00 60.72 158 PRO A CA 1
ATOM 1260 C C . PRO A 1 158 ? -11.539 -15.953 11.977 1.00 60.72 158 PRO A C 1
ATOM 1262 O O . PRO A 1 158 ? -10.933 -16.914 11.501 1.00 60.72 158 PRO A O 1
ATOM 1265 N N . PRO A 1 159 ? -10.997 -15.199 12.955 1.00 61.75 159 PRO A N 1
ATOM 1266 C CA . PRO A 1 159 ? -9.829 -15.644 13.727 1.00 61.75 159 PRO A CA 1
ATOM 1267 C C . PRO A 1 159 ? -10.109 -16.974 14.452 1.00 61.75 159 PRO A C 1
ATOM 1269 O O . PRO A 1 159 ? -11.264 -17.341 14.611 1.00 61.75 159 PRO A O 1
ATOM 1272 N N . ASP A 1 160 ? -9.088 -17.703 14.903 1.00 59.94 160 ASP A N 1
ATOM 1273 C CA . ASP A 1 160 ? -9.304 -18.979 15.604 1.00 59.94 160 ASP A CA 1
ATOM 1274 C C . ASP A 1 160 ? -10.079 -18.785 16.931 1.00 59.94 160 ASP A C 1
ATOM 1276 O O . ASP A 1 160 ? -9.889 -17.795 17.644 1.00 59.94 160 ASP A O 1
ATOM 1280 N N . GLY A 1 161 ? -10.969 -19.729 17.270 1.00 56.34 161 GLY A N 1
ATOM 1281 C CA . GLY A 1 161 ? -11.717 -19.759 18.538 1.00 56.34 161 GLY A CA 1
ATOM 1282 C C . GLY A 1 161 ? -13.239 -19.951 18.396 1.00 56.34 161 GLY A C 1
ATOM 1283 O O . GLY A 1 161 ? -13.754 -20.112 17.290 1.00 56.34 161 GLY A O 1
ATOM 1284 N N . PRO A 1 162 ? -13.990 -19.970 19.512 1.00 46.88 162 PRO A N 1
ATOM 1285 C CA . PRO A 1 162 ? -15.450 -20.039 19.482 1.00 46.88 162 PRO A CA 1
ATOM 1286 C C . PRO A 1 162 ? -16.073 -18.680 19.106 1.00 46.88 162 PRO A C 1
ATOM 1288 O O . PRO A 1 162 ? -15.701 -17.644 19.651 1.00 46.88 162 PRO A O 1
ATOM 1291 N N . ASN A 1 163 ? -17.042 -18.697 18.182 1.00 59.50 163 ASN A N 1
ATOM 1292 C CA . ASN A 1 163 ? -17.782 -17.534 17.655 1.00 59.50 163 ASN A CA 1
ATOM 1293 C C . ASN A 1 163 ? -16.940 -16.298 17.257 1.00 59.50 163 ASN A C 1
ATOM 1295 O O . ASN A 1 163 ? -17.292 -15.175 17.628 1.00 59.50 163 ASN A O 1
ATOM 1299 N N . PRO A 1 164 ? -15.860 -16.445 16.475 1.00 67.06 164 PRO A N 1
ATOM 1300 C CA . PRO A 1 164 ? -14.998 -15.321 16.150 1.00 67.06 164 PRO A CA 1
ATOM 1301 C C . PRO A 1 164 ? -15.648 -14.444 15.080 1.00 67.06 164 PRO A C 1
ATOM 1303 O O . PRO A 1 164 ? -16.174 -14.932 14.077 1.00 67.06 164 PRO A O 1
ATOM 1306 N N . VAL A 1 165 ? -15.603 -13.128 15.271 1.00 79.38 165 VAL A N 1
ATOM 1307 C CA . VAL A 1 165 ? -16.071 -12.179 14.260 1.00 79.38 165 VAL A CA 1
ATOM 1308 C C . VAL A 1 165 ? -14.922 -11.885 13.285 1.00 79.38 165 VAL A C 1
ATOM 1310 O O . VAL A 1 165 ? -13.879 -11.392 13.713 1.00 79.38 165 VAL A O 1
ATOM 1313 N N . PRO A 1 166 ? -15.076 -12.146 11.973 1.00 79.44 166 PRO A N 1
ATOM 1314 C CA . PRO A 1 166 ? -14.012 -11.910 10.998 1.00 79.44 166 PRO A CA 1
ATOM 1315 C C . PRO A 1 166 ? -13.532 -10.463 10.988 1.00 79.44 166 PRO A C 1
ATOM 1317 O O . PRO A 1 166 ? -14.353 -9.554 10.887 1.00 79.44 166 PRO A O 1
ATOM 1320 N N . GLY A 1 167 ? -12.217 -10.258 11.051 1.00 80.06 167 GLY A N 1
ATOM 1321 C CA . GLY A 1 167 ? -11.560 -8.964 10.865 1.00 80.06 167 GLY A CA 1
ATOM 1322 C C . GLY A 1 167 ? -11.447 -8.079 12.105 1.00 80.06 167 GLY A C 1
ATOM 1323 O O . GLY A 1 167 ? -10.891 -6.992 11.993 1.00 80.06 167 GLY A O 1
ATOM 1324 N N . THR A 1 168 ? -11.936 -8.494 13.280 1.00 87.06 168 THR A N 1
ATOM 1325 C CA . THR A 1 168 ? -11.805 -7.693 14.517 1.00 87.06 168 THR A CA 1
ATOM 1326 C C . THR A 1 168 ? -10.355 -7.548 14.984 1.00 87.06 168 THR A C 1
ATOM 1328 O O . THR A 1 168 ? -9.960 -6.497 15.482 1.00 87.06 168 THR A O 1
ATOM 1331 N N . ASP A 1 169 ? -9.537 -8.574 14.770 1.00 85.12 169 ASP A N 1
ATOM 1332 C CA . ASP A 1 169 ? -8.091 -8.556 14.996 1.00 85.12 169 ASP A CA 1
ATOM 1333 C C . ASP A 1 169 ? -7.385 -7.545 14.078 1.00 85.12 169 ASP A C 1
ATOM 1335 O O . ASP A 1 169 ? -6.544 -6.758 14.516 1.00 85.12 169 ASP A O 1
ATOM 1339 N N . PHE A 1 170 ? -7.764 -7.524 12.801 1.00 84.75 170 PHE A N 1
ATOM 1340 C CA . PHE A 1 170 ? -7.224 -6.589 11.820 1.00 84.75 170 PHE A CA 1
ATOM 1341 C C . PHE A 1 170 ? -7.697 -5.147 12.062 1.00 84.75 170 PHE A C 1
ATOM 1343 O O . PHE A 1 170 ? -6.908 -4.208 11.936 1.00 84.75 170 PHE A O 1
ATOM 1350 N N . ASP A 1 171 ? -8.953 -4.968 12.478 1.00 88.19 171 ASP A N 1
ATOM 1351 C CA . ASP A 1 171 ? -9.501 -3.678 12.900 1.00 88.19 171 ASP A CA 1
ATOM 1352 C C . ASP A 1 171 ? -8.673 -3.086 14.058 1.00 88.19 171 ASP A C 1
ATOM 1354 O O . ASP A 1 171 ? -8.275 -1.920 13.998 1.00 88.19 171 ASP A O 1
ATOM 1358 N N . LEU A 1 172 ? -8.321 -3.906 15.058 1.00 91.12 172 LEU A N 1
ATOM 1359 C CA . LEU A 1 172 ? -7.445 -3.510 16.166 1.00 91.12 172 LEU A CA 1
ATOM 1360 C C . LEU A 1 172 ? -6.010 -3.207 15.721 1.00 91.12 172 LEU A C 1
ATOM 1362 O O . LEU A 1 172 ? -5.423 -2.235 16.203 1.00 91.12 172 LEU A O 1
ATOM 1366 N N . LYS A 1 173 ? -5.432 -3.990 14.798 1.00 89.50 173 LYS A N 1
ATOM 1367 C CA . LYS A 1 173 ? -4.103 -3.693 14.223 1.00 89.50 173 LYS A CA 1
ATOM 1368 C C . LYS A 1 173 ? -4.081 -2.307 13.572 1.00 89.50 173 LYS A C 1
ATOM 1370 O O . LYS A 1 173 ? -3.123 -1.554 13.753 1.00 89.50 173 LYS A O 1
ATOM 1375 N N . LEU A 1 174 ? -5.141 -1.950 12.848 1.00 88.31 174 LEU A N 1
ATOM 1376 C CA . LEU A 1 174 ? -5.248 -0.656 12.178 1.00 88.31 174 LEU A CA 1
ATOM 1377 C C . 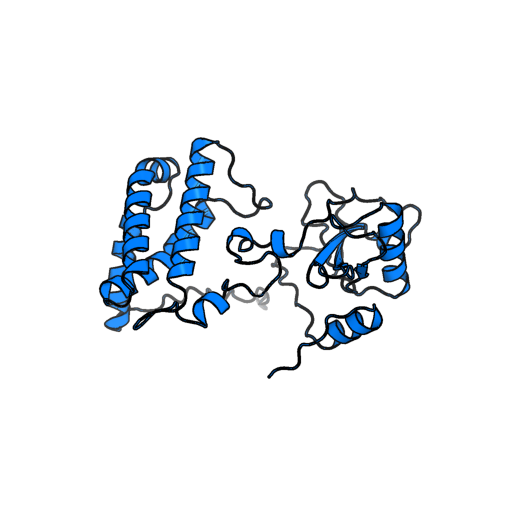LEU A 1 174 ? -5.443 0.503 13.154 1.00 88.31 174 LEU A C 1
ATOM 1379 O O . LEU A 1 174 ? -4.760 1.512 13.009 1.00 88.31 174 LEU A O 1
ATOM 1383 N N . LEU A 1 175 ? -6.288 0.338 14.174 1.00 91.94 175 LEU A N 1
ATOM 1384 C CA . LEU A 1 175 ? -6.464 1.336 15.235 1.00 91.94 175 LEU A CA 1
ATOM 1385 C C . LEU A 1 175 ? -5.163 1.608 15.998 1.00 91.94 175 LEU A C 1
ATOM 1387 O O . LEU A 1 175 ? -4.779 2.762 16.172 1.00 91.94 175 LEU A O 1
ATOM 1391 N N . ASN A 1 176 ? -4.447 0.553 16.395 1.00 93.06 176 ASN A N 1
ATOM 1392 C CA . ASN A 1 176 ? -3.161 0.697 17.078 1.00 93.06 176 ASN A CA 1
ATOM 1393 C C . ASN A 1 176 ? -2.106 1.353 16.181 1.00 93.06 176 ASN A C 1
ATOM 1395 O O . ASN A 1 176 ? -1.353 2.199 16.651 1.00 93.06 176 ASN A O 1
ATOM 1399 N N . GLY A 1 177 ? -2.047 0.983 14.898 1.00 89.81 177 GLY A N 1
ATOM 1400 C CA . GLY A 1 177 ? -1.102 1.601 13.970 1.00 89.81 177 GLY A CA 1
ATOM 1401 C C . GLY A 1 177 ? -1.411 3.075 13.702 1.00 89.81 177 GLY A C 1
ATOM 1402 O O . GLY A 1 177 ? -0.485 3.871 13.66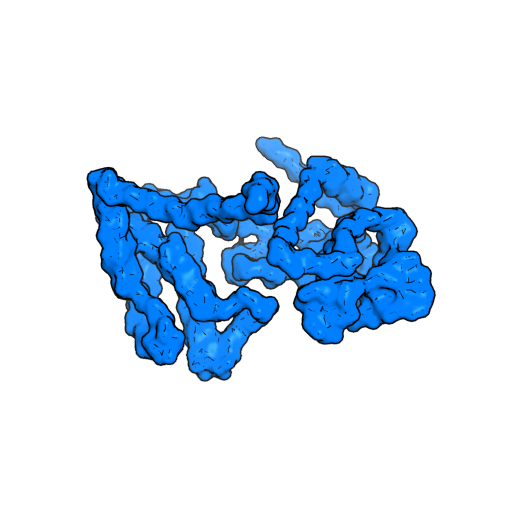4 1.00 89.81 177 GLY A O 1
ATOM 1403 N N . ALA A 1 178 ? -2.686 3.453 13.579 1.00 89.81 178 ALA A N 1
ATOM 1404 C CA . ALA A 1 178 ? -3.068 4.855 13.422 1.00 89.81 178 ALA A CA 1
ATOM 1405 C C . ALA A 1 178 ? -2.728 5.688 14.670 1.00 89.81 178 ALA A C 1
ATOM 1407 O O . ALA A 1 178 ? -2.206 6.789 14.536 1.00 89.81 178 ALA A O 1
ATOM 1408 N N . LEU A 1 179 ? -2.948 5.147 15.877 1.00 92.56 179 LEU A N 1
ATOM 1409 C CA . LEU A 1 179 ? -2.534 5.811 17.117 1.00 92.56 179 LEU A CA 1
ATOM 1410 C C . LEU A 1 179 ? -1.008 5.976 17.197 1.00 92.56 179 LEU A C 1
ATOM 1412 O O . LEU A 1 179 ? -0.529 7.032 17.594 1.00 92.56 179 LEU A O 1
ATOM 1416 N N . ASN A 1 180 ? -0.244 4.952 16.801 1.00 90.69 180 ASN A N 1
ATOM 1417 C CA . ASN A 1 180 ? 1.217 5.038 16.763 1.00 90.69 180 ASN A CA 1
ATOM 1418 C C . ASN A 1 180 ? 1.694 6.150 15.819 1.00 90.69 180 ASN A C 1
ATOM 1420 O O . ASN A 1 180 ? 2.554 6.926 16.216 1.00 90.69 180 ASN A O 1
ATOM 1424 N N . ASP A 1 181 ? 1.117 6.248 14.616 1.00 86.81 181 ASP A N 1
ATOM 1425 C CA . ASP A 1 181 ? 1.495 7.276 13.636 1.00 86.81 181 ASP A CA 1
ATOM 1426 C C . ASP A 1 181 ? 1.236 8.695 14.179 1.00 86.81 181 ASP A C 1
ATOM 1428 O O . ASP A 1 181 ? 2.053 9.593 13.988 1.00 86.81 181 ASP A O 1
ATOM 1432 N N . VAL A 1 182 ? 0.119 8.895 14.890 1.00 88.81 182 VAL A N 1
ATOM 1433 C CA . VAL A 1 182 ? -0.212 10.178 15.533 1.00 88.81 182 VAL A CA 1
ATOM 1434 C C . VAL A 1 182 ? 0.786 10.526 16.637 1.00 88.81 182 VAL A C 1
ATOM 1436 O O . VAL A 1 182 ? 1.250 11.660 16.714 1.00 88.81 182 VAL A O 1
ATOM 1439 N N . LEU A 1 183 ? 1.138 9.561 17.489 1.00 89.69 183 LEU A N 1
ATOM 1440 C CA . LEU A 1 183 ? 2.095 9.776 18.577 1.00 89.69 183 LEU A CA 1
ATOM 1441 C C . LEU A 1 183 ? 3.520 10.017 18.058 1.00 89.69 183 LEU A C 1
ATOM 1443 O O . LEU A 1 183 ? 4.255 10.836 18.610 1.00 89.69 183 LEU A O 1
ATOM 1447 N N . GLU A 1 184 ? 3.912 9.336 16.984 1.00 86.25 184 GLU A N 1
ATOM 1448 C CA . GLU A 1 184 ? 5.176 9.583 16.287 1.00 86.25 184 GLU A CA 1
ATOM 1449 C C . GLU A 1 184 ? 5.208 11.003 15.705 1.00 86.25 184 GLU A C 1
ATOM 1451 O O . GLU A 1 184 ? 6.170 11.737 15.940 1.00 86.25 184 GLU A O 1
ATOM 1456 N N . GLN A 1 185 ? 4.132 11.436 15.039 1.00 84.38 185 GLN A N 1
ATOM 1457 C CA . GLN A 1 185 ? 4.024 12.799 14.515 1.00 84.38 185 GLN A CA 1
ATOM 1458 C C . GLN A 1 185 ? 4.060 13.849 15.634 1.00 84.38 185 GLN A C 1
ATOM 1460 O O . GLN A 1 185 ? 4.759 14.850 15.500 1.00 84.38 185 GLN A O 1
ATOM 1465 N N . HIS A 1 186 ? 3.339 13.621 16.736 1.00 86.00 186 HIS A N 1
ATOM 1466 C CA . HIS A 1 186 ? 3.312 14.522 17.893 1.00 86.00 186 HIS A CA 1
ATOM 1467 C C . HIS A 1 186 ? 4.702 14.694 18.511 1.00 86.00 186 HIS A C 1
ATOM 1469 O O . HIS A 1 186 ? 5.138 15.814 18.761 1.00 86.00 186 HIS A O 1
ATOM 1475 N N . SER A 1 187 ? 5.414 13.585 18.714 1.00 85.62 187 SER A N 1
ATOM 1476 C CA . SER A 1 187 ? 6.710 13.590 19.399 1.00 85.62 187 SER A CA 1
ATOM 1477 C C . SER A 1 187 ? 7.865 14.110 18.543 1.00 85.62 187 SER A C 1
ATOM 1479 O O . SER A 1 187 ? 8.768 14.756 19.070 1.00 85.62 187 SER A O 1
ATOM 1481 N N . SER A 1 188 ? 7.865 13.829 17.239 1.00 80.44 188 SER A N 1
ATOM 1482 C CA . SER A 1 188 ? 8.995 14.147 16.356 1.00 80.44 188 SER A CA 1
ATOM 1483 C C . SER A 1 188 ? 8.759 15.362 15.455 1.00 80.44 188 SER A C 1
ATOM 1485 O O . SER A 1 188 ? 9.702 15.859 14.840 1.00 80.44 188 SER A O 1
ATOM 1487 N N . GLY A 1 189 ? 7.510 15.821 15.319 1.00 70.56 189 GLY A N 1
ATOM 1488 C CA . GLY A 1 189 ? 7.106 16.794 14.299 1.00 70.56 189 GLY A CA 1
ATOM 1489 C C . GLY A 1 189 ? 7.213 16.264 12.860 1.00 70.56 189 GLY A C 1
ATOM 1490 O O . GLY A 1 189 ? 6.847 16.966 11.919 1.00 70.56 189 GLY A O 1
ATOM 1491 N N . GLN A 1 190 ? 7.693 15.031 12.680 1.00 60.19 190 GLN A N 1
ATOM 1492 C CA . GLN A 1 190 ? 7.814 14.332 11.411 1.00 60.19 190 GLN A CA 1
ATOM 1493 C C . GLN A 1 190 ? 6.810 13.181 11.424 1.00 60.19 190 GLN A C 1
ATOM 1495 O O . GLN A 1 190 ? 7.013 12.143 12.046 1.00 60.19 190 GLN A O 1
ATOM 1500 N N . GLY A 1 191 ? 5.675 13.367 10.753 1.00 56.59 191 GLY A N 1
ATOM 1501 C CA . GLY A 1 191 ? 4.806 12.234 10.456 1.00 56.59 191 GLY A CA 1
ATOM 1502 C C . GLY A 1 191 ? 5.518 11.289 9.491 1.00 56.59 191 GLY A C 1
ATOM 1503 O O . GLY A 1 191 ? 6.347 11.726 8.689 1.00 56.59 191 GLY A O 1
ATOM 1504 N N . ARG A 1 192 ? 5.172 9.998 9.522 1.00 53.06 192 ARG A N 1
ATOM 1505 C CA . ARG A 1 192 ? 5.479 9.109 8.400 1.00 53.06 192 ARG A CA 1
ATOM 1506 C C . ARG A 1 192 ? 4.817 9.699 7.162 1.00 53.06 192 ARG A C 1
ATOM 1508 O O . ARG A 1 192 ? 3.615 9.544 6.963 1.00 53.06 192 ARG A O 1
ATOM 1515 N N . ASP A 1 193 ? 5.612 10.384 6.356 1.00 48.72 193 ASP A N 1
ATOM 1516 C CA . ASP A 1 193 ? 5.192 10.920 5.077 1.00 48.72 193 ASP A CA 1
ATOM 1517 C C . ASP A 1 193 ? 5.057 9.728 4.123 1.00 48.72 193 ASP A C 1
ATOM 1519 O O . ASP A 1 193 ? 5.962 9.377 3.367 1.00 48.72 193 ASP A O 1
ATOM 1523 N N . ILE A 1 194 ? 3.956 8.981 4.255 1.00 46.06 194 ILE A N 1
ATOM 1524 C CA . ILE A 1 194 ? 3.633 7.909 3.321 1.00 46.06 194 ILE A CA 1
ATOM 1525 C C . ILE A 1 194 ? 3.158 8.614 2.059 1.00 46.06 194 ILE A C 1
ATOM 1527 O O . ILE A 1 194 ? 1.971 8.885 1.867 1.00 46.06 194 ILE A O 1
ATOM 1531 N N . ASN A 1 195 ? 4.140 8.926 1.218 1.00 46.69 195 ASN A N 1
ATOM 1532 C CA . ASN A 1 195 ? 3.974 9.457 -0.119 1.00 46.69 195 ASN A CA 1
ATOM 1533 C C . ASN A 1 195 ? 3.152 10.746 -0.184 1.00 46.69 195 ASN A C 1
ATOM 1535 O O . ASN A 1 195 ? 2.383 10.832 -1.121 1.00 46.69 195 ASN A O 1
ATOM 1539 N N . SER A 1 196 ? 3.250 11.710 0.746 1.00 44.69 196 SER A N 1
ATOM 1540 C CA . SER A 1 196 ? 2.599 13.042 0.655 1.00 44.69 196 SER A CA 1
ATOM 1541 C C . SER A 1 196 ? 1.060 13.071 0.678 1.00 44.69 196 SER A C 1
ATOM 1543 O O . SER A 1 196 ? 0.470 14.142 0.547 1.00 44.69 196 SER A O 1
ATOM 1545 N N . TRP A 1 197 ? 0.385 11.919 0.793 1.00 44.56 197 TRP A N 1
ATOM 1546 C CA . TRP A 1 197 ? -1.074 11.808 0.602 1.00 44.56 197 TRP A CA 1
ATOM 1547 C C . TRP A 1 197 ? -1.825 11.316 1.849 1.00 44.56 197 TRP A C 1
ATOM 1549 O O . TRP A 1 197 ? -3.054 11.242 1.817 1.00 44.56 197 TRP A O 1
ATOM 1559 N N . TRP A 1 198 ? -1.137 10.966 2.943 1.00 61.31 198 TRP A N 1
ATOM 1560 C CA . TRP A 1 198 ? -1.781 10.377 4.125 1.00 61.31 198 TRP A CA 1
ATOM 1561 C C . TRP A 1 198 ? -1.345 11.042 5.437 1.00 61.31 198 TRP A C 1
ATOM 1563 O O . TRP A 1 198 ? -0.378 10.636 6.073 1.00 61.31 198 TRP A O 1
ATOM 1573 N N . ASP A 1 199 ? -2.100 12.062 5.844 1.00 74.25 199 ASP A N 1
ATOM 1574 C CA . ASP A 1 199 ? -1.980 12.749 7.135 1.00 74.25 199 ASP A CA 1
ATOM 1575 C C . ASP A 1 199 ? -2.330 11.783 8.296 1.00 74.25 199 ASP A C 1
ATOM 1577 O O . ASP A 1 199 ? -3.414 11.178 8.267 1.00 74.25 199 ASP A O 1
ATOM 1581 N N . PRO A 1 200 ? -1.470 11.602 9.322 1.00 80.44 200 PRO A N 1
ATOM 1582 C CA . PRO A 1 200 ? -1.791 10.758 10.474 1.00 80.44 200 PRO A CA 1
ATOM 1583 C C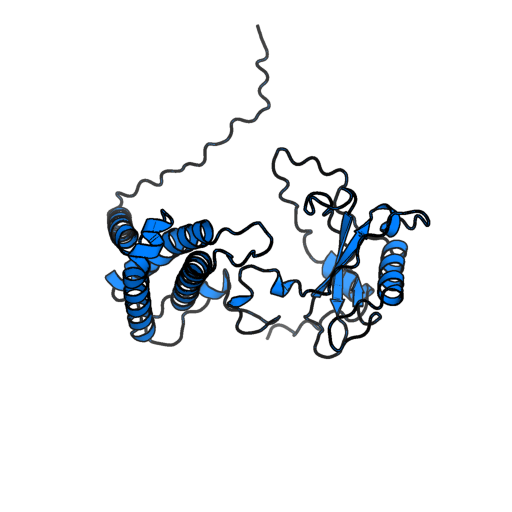 . PRO A 1 200 ? -3.101 11.149 11.175 1.00 80.44 200 PRO A C 1
ATOM 1585 O O . PRO A 1 200 ? -3.816 10.260 11.641 1.00 80.44 200 PRO A O 1
ATOM 1588 N N . ALA A 1 201 ? -3.486 12.431 11.159 1.00 82.50 201 ALA A N 1
ATOM 1589 C CA . ALA A 1 201 ? -4.787 12.900 11.637 1.00 82.50 201 ALA A CA 1
ATOM 1590 C C . ALA A 1 201 ? -5.954 12.282 10.849 1.00 82.50 201 ALA A C 1
ATOM 1592 O O . ALA A 1 201 ? -6.925 11.782 11.429 1.00 82.50 201 ALA A O 1
ATOM 1593 N N . LEU A 1 202 ? -5.847 12.272 9.516 1.00 79.94 202 LEU A N 1
ATOM 1594 C CA . LEU A 1 202 ? -6.838 11.662 8.631 1.00 79.94 202 LEU A CA 1
ATOM 1595 C C . LEU A 1 202 ? -6.893 10.147 8.848 1.00 79.94 202 LEU A C 1
ATOM 1597 O O . LEU A 1 202 ? -7.981 9.578 8.963 1.00 79.94 202 LEU A O 1
ATOM 1601 N N . ASN A 1 203 ? -5.732 9.494 8.944 1.00 82.12 203 ASN A N 1
ATOM 1602 C CA . ASN A 1 203 ? -5.651 8.054 9.180 1.00 82.12 203 ASN A CA 1
ATOM 1603 C C . ASN A 1 203 ? -6.315 7.662 10.505 1.00 82.12 203 ASN A C 1
ATOM 1605 O O . ASN A 1 203 ? -7.096 6.710 10.553 1.00 82.12 203 ASN A O 1
ATOM 1609 N N . TRP A 1 204 ? -6.041 8.429 11.562 1.00 89.19 204 TRP A N 1
ATOM 1610 C CA . TRP A 1 204 ? -6.674 8.278 12.864 1.00 89.19 204 TRP A CA 1
ATOM 1611 C C . TRP A 1 204 ? -8.188 8.442 12.782 1.00 89.19 204 TRP A C 1
ATOM 1613 O O . TRP A 1 204 ? -8.913 7.543 13.203 1.00 89.19 204 TRP A O 1
ATOM 1623 N N . GLY A 1 205 ? -8.676 9.522 12.165 1.00 86.81 205 GLY A N 1
ATOM 1624 C CA . GLY A 1 205 ? -10.109 9.761 11.999 1.00 86.81 205 GLY A CA 1
ATOM 1625 C C . GLY A 1 205 ? -10.820 8.635 11.242 1.00 86.81 205 GLY A C 1
ATOM 1626 O O . GLY A 1 205 ? -11.859 8.148 11.690 1.00 86.81 205 GLY A O 1
ATOM 1627 N N . VAL A 1 206 ? -10.244 8.164 10.130 1.00 84.06 206 VAL A N 1
ATOM 1628 C CA . VAL A 1 206 ? -10.805 7.068 9.321 1.00 84.06 206 VAL A CA 1
ATOM 1629 C C . VAL A 1 206 ? -10.784 5.742 10.081 1.00 84.06 206 VAL A C 1
ATOM 1631 O O . VAL A 1 206 ? -11.784 5.017 10.079 1.00 84.06 206 VAL A O 1
ATOM 1634 N N . ALA A 1 207 ? -9.672 5.405 10.741 1.00 86.25 207 ALA A N 1
ATOM 1635 C CA . ALA A 1 207 ? -9.574 4.183 11.531 1.00 86.25 207 ALA A CA 1
ATOM 1636 C C . ALA A 1 207 ? -10.576 4.204 12.692 1.00 86.25 207 ALA A C 1
ATOM 1638 O O . ALA A 1 207 ? -11.328 3.242 12.870 1.00 86.25 207 ALA A O 1
ATOM 1639 N N . LEU A 1 208 ? -10.633 5.313 13.431 1.00 89.31 208 LEU A N 1
ATOM 1640 C CA . LEU A 1 208 ? -11.500 5.465 14.587 1.00 89.31 208 LEU A CA 1
ATOM 1641 C C . LEU A 1 208 ? -12.976 5.431 14.182 1.00 89.31 208 LEU A C 1
ATOM 1643 O O . LEU A 1 208 ? -13.717 4.608 14.703 1.00 89.31 208 LEU A O 1
ATOM 1647 N N . ALA A 1 209 ? -13.407 6.228 13.203 1.00 84.75 209 ALA A N 1
ATOM 1648 C CA . ALA A 1 209 ? -14.808 6.257 12.780 1.00 84.75 209 ALA A CA 1
ATOM 1649 C C . ALA A 1 209 ? -15.257 4.968 12.067 1.00 84.75 209 ALA A C 1
ATOM 1651 O O . ALA A 1 209 ? -16.409 4.563 12.193 1.00 84.75 209 ALA A O 1
ATOM 1652 N N . GLY A 1 210 ? -14.369 4.314 11.312 1.00 80.56 210 GLY A N 1
ATOM 1653 C CA . GLY A 1 210 ? -14.727 3.141 10.513 1.00 80.56 210 GLY A CA 1
ATOM 1654 C C . GLY A 1 210 ? -14.686 1.812 11.271 1.00 80.56 210 GLY A C 1
ATOM 1655 O O . GLY A 1 210 ? -15.429 0.892 10.932 1.00 80.56 210 GLY A O 1
ATOM 1656 N N . ARG A 1 211 ? -13.807 1.679 12.274 1.00 87.75 211 ARG A N 1
ATOM 1657 C CA . ARG A 1 211 ? -13.461 0.372 12.870 1.00 87.75 211 ARG A CA 1
ATOM 1658 C C . ARG A 1 211 ? -13.863 0.257 14.326 1.00 87.75 211 ARG A C 1
ATOM 1660 O O . ARG A 1 211 ? -14.409 -0.763 14.741 1.00 87.75 211 ARG A O 1
ATOM 1667 N N . TYR A 1 212 ? -13.614 1.303 15.104 1.00 90.44 212 TYR A N 1
ATOM 1668 C CA . TYR A 1 212 ? -13.855 1.269 16.540 1.00 90.44 212 TYR A CA 1
ATOM 1669 C C . TYR A 1 212 ? -15.346 1.099 16.904 1.00 90.44 212 TYR A C 1
ATOM 1671 O O . TYR A 1 212 ? -15.636 0.226 17.724 1.00 90.44 212 TYR A O 1
ATOM 1679 N N . PRO A 1 213 ? -16.318 1.769 16.240 1.00 87.75 213 PRO A N 1
ATOM 1680 C CA . PRO A 1 213 ? -17.745 1.517 16.450 1.00 87.75 213 PRO A CA 1
ATOM 1681 C C . PRO A 1 213 ? -18.143 0.050 16.322 1.00 87.75 213 PRO A C 1
ATOM 1683 O O . PRO A 1 213 ? -18.920 -0.474 17.117 1.00 87.75 213 PRO A O 1
ATOM 1686 N N . ARG A 1 214 ? -17.571 -0.630 15.328 1.00 86.50 214 ARG A N 1
ATOM 1687 C CA . ARG A 1 214 ? -17.824 -2.039 15.057 1.00 86.50 214 ARG A CA 1
ATOM 1688 C C . ARG A 1 214 ? -17.275 -2.933 16.173 1.00 86.50 214 ARG A C 1
ATOM 1690 O O . ARG A 1 214 ? -17.954 -3.874 16.575 1.00 86.50 214 ARG A O 1
ATOM 1697 N N . LEU A 1 215 ? -16.091 -2.630 16.708 1.00 90.75 215 LEU A N 1
ATOM 1698 C CA . LEU A 1 215 ? -15.526 -3.349 17.856 1.00 90.75 215 LEU A CA 1
ATOM 1699 C C . LEU A 1 215 ? -16.382 -3.167 19.116 1.00 90.75 215 LEU A C 1
ATOM 1701 O O . LEU A 1 215 ? -16.732 -4.163 19.745 1.00 90.75 215 LEU A O 1
ATOM 1705 N N . LYS A 1 216 ? -16.809 -1.934 19.424 1.00 91.19 216 LYS A N 1
ATOM 1706 C CA . LYS A 1 216 ? -17.715 -1.657 20.556 1.00 91.19 216 LYS A CA 1
ATOM 1707 C C . LYS A 1 216 ? -19.073 -2.331 20.392 1.00 91.19 216 LYS A C 1
ATOM 1709 O O . LYS A 1 216 ? -19.626 -2.849 21.360 1.00 91.19 216 LYS A O 1
ATOM 1714 N N . TYR A 1 217 ? -19.591 -2.388 19.166 1.00 87.88 217 TYR A N 1
ATOM 1715 C CA . TYR A 1 217 ? -20.805 -3.141 18.873 1.00 87.88 217 TYR A CA 1
ATOM 1716 C C . TYR A 1 217 ? -20.637 -4.620 19.243 1.00 87.88 217 TYR A C 1
ATOM 1718 O O . TYR A 1 217 ? -21.419 -5.149 20.030 1.00 87.88 217 TYR A O 1
ATOM 1726 N N . PHE A 1 218 ? -19.594 -5.289 18.747 1.00 88.75 218 PHE A N 1
ATOM 1727 C CA . PHE A 1 218 ? -19.391 -6.709 19.043 1.00 88.75 218 PHE A CA 1
ATOM 1728 C C . PHE A 1 218 ? -19.057 -6.987 20.508 1.00 88.75 218 PHE A C 1
ATOM 1730 O O . PHE A 1 218 ? -19.495 -8.012 21.030 1.00 88.75 218 PHE A O 1
ATOM 1737 N N . GLU A 1 219 ? -18.356 -6.078 21.183 1.00 91.19 219 GLU A N 1
ATOM 1738 C CA . GLU A 1 219 ? -18.155 -6.142 22.630 1.00 91.19 219 GLU A CA 1
ATOM 1739 C C . GLU A 1 219 ? -19.491 -6.103 23.378 1.00 91.19 219 GLU A C 1
ATOM 1741 O O . GLU A 1 219 ? -19.765 -6.998 24.173 1.00 91.19 219 GLU A O 1
ATOM 1746 N N . SER A 1 220 ? -20.367 -5.138 23.072 1.00 89.38 220 SER A N 1
ATOM 1747 C CA . SER A 1 220 ? -21.672 -5.014 23.744 1.00 89.38 220 SER A CA 1
ATOM 1748 C C . SER A 1 220 ? -22.596 -6.217 23.516 1.00 89.38 220 SER A C 1
ATOM 1750 O O . SER A 1 220 ? -23.510 -6.461 24.301 1.00 89.38 220 SER A O 1
ATOM 1752 N N . LYS A 1 221 ? -22.349 -6.996 22.456 1.00 87.75 221 LYS A N 1
ATOM 1753 C CA . LYS A 1 221 ? -23.052 -8.252 22.161 1.00 87.75 221 LYS A CA 1
ATOM 1754 C C . LYS A 1 221 ? -22.355 -9.498 22.719 1.00 87.75 221 LYS A C 1
ATOM 1756 O O . LYS A 1 221 ? -22.838 -10.597 22.466 1.00 87.75 221 LYS A O 1
ATOM 1761 N N . GLY A 1 222 ? -21.224 -9.361 23.415 1.00 88.56 222 GLY A N 1
ATOM 1762 C CA . GLY A 1 222 ? -20.440 -10.496 23.917 1.00 88.56 222 GLY A CA 1
ATOM 1763 C C . GLY A 1 222 ? -19.889 -11.394 22.802 1.00 88.56 222 GLY A C 1
ATOM 1764 O O . GLY A 1 222 ? -19.751 -12.599 22.984 1.00 88.56 222 GLY A O 1
ATOM 1765 N N . ARG A 1 223 ? -19.631 -10.826 21.616 1.00 88.19 223 ARG A N 1
ATOM 1766 C CA . ARG A 1 223 ? -19.200 -11.552 20.404 1.00 88.19 223 ARG A CA 1
ATOM 1767 C C . ARG A 1 223 ? -17.699 -11.453 20.130 1.00 88.19 223 ARG A C 1
ATOM 1769 O O . ARG A 1 223 ? -17.238 -11.930 19.097 1.00 88.19 223 ARG A O 1
ATOM 1776 N N . LEU A 1 224 ? -16.944 -10.809 21.013 1.00 88.00 224 LEU A N 1
ATOM 1777 C CA . LEU A 1 224 ? -15.485 -10.812 20.958 1.00 88.00 224 LEU A CA 1
ATOM 1778 C C . LEU A 1 224 ? -14.962 -11.998 21.767 1.00 88.00 224 LEU A C 1
ATOM 1780 O O . LEU A 1 224 ? -15.415 -12.228 22.885 1.00 88.00 224 LEU A O 1
ATOM 1784 N N . ASN A 1 225 ? -13.998 -12.735 21.213 1.00 86.62 225 ASN A N 1
ATOM 1785 C CA . ASN A 1 225 ? -13.261 -13.724 21.996 1.00 86.62 225 ASN A CA 1
ATOM 1786 C C . ASN A 1 225 ? -12.369 -13.020 23.041 1.00 86.62 225 ASN A C 1
ATOM 1788 O O . ASN A 1 225 ? -12.081 -11.826 22.924 1.00 86.62 225 ASN A O 1
ATOM 1792 N N . GLU A 1 226 ? -11.911 -13.764 24.049 1.00 89.19 226 GLU A N 1
ATOM 1793 C CA . GLU A 1 226 ? -11.138 -13.216 25.176 1.00 89.19 226 GLU A CA 1
ATOM 1794 C C . GLU A 1 226 ? -9.885 -12.459 24.722 1.00 89.19 226 GLU A C 1
ATOM 1796 O O . GLU A 1 226 ? -9.600 -11.368 25.213 1.00 89.19 226 GLU A O 1
ATOM 1801 N N . GLN A 1 227 ? -9.172 -12.994 23.726 1.00 89.62 227 GLN A N 1
ATOM 1802 C CA . GLN A 1 227 ? -7.967 -12.368 23.187 1.00 89.62 227 GLN A CA 1
ATOM 1803 C C . GLN A 1 227 ? -8.264 -11.010 22.533 1.00 89.62 227 GLN A C 1
ATOM 1805 O O . GLN A 1 227 ? -7.544 -10.039 22.761 1.00 89.62 227 GLN A O 1
ATOM 1810 N N . THR A 1 228 ? -9.324 -10.927 21.725 1.00 90.00 228 THR A N 1
ATOM 1811 C CA . THR A 1 228 ? -9.724 -9.685 21.048 1.00 90.00 228 THR A CA 1
ATOM 1812 C C . THR A 1 228 ? -10.259 -8.669 22.049 1.00 90.00 228 THR A C 1
ATOM 1814 O O . THR A 1 228 ? -9.960 -7.485 21.925 1.00 90.00 228 THR A O 1
ATOM 1817 N N . LEU A 1 229 ? -11.014 -9.120 23.055 1.00 92.94 229 LEU A N 1
ATOM 1818 C CA . LEU A 1 229 ? -11.527 -8.260 24.118 1.00 92.94 229 LEU A CA 1
ATOM 1819 C C . LEU A 1 229 ? -10.383 -7.643 24.934 1.00 92.94 229 LEU A C 1
ATOM 1821 O O . LEU A 1 229 ? -10.331 -6.427 25.096 1.00 92.94 229 LEU A O 1
ATOM 1825 N N . ALA A 1 230 ? -9.415 -8.457 25.361 1.00 94.00 230 ALA A N 1
ATOM 1826 C CA . ALA A 1 230 ? -8.236 -7.973 26.074 1.00 94.00 230 ALA A CA 1
ATOM 1827 C C . ALA A 1 230 ? -7.415 -6.983 25.227 1.00 94.00 230 ALA A C 1
ATOM 1829 O O . ALA A 1 230 ? -6.956 -5.955 25.728 1.00 94.00 230 ALA A O 1
ATOM 1830 N N . ALA A 1 231 ? -7.259 -7.255 23.927 1.00 93.94 231 ALA A N 1
ATOM 1831 C CA . ALA A 1 231 ? -6.573 -6.352 23.007 1.00 93.94 231 ALA A CA 1
ATOM 1832 C C . ALA A 1 231 ? -7.337 -5.031 22.788 1.00 93.94 231 ALA A C 1
ATOM 1834 O O . ALA A 1 231 ? -6.706 -3.979 22.675 1.00 93.94 231 ALA A O 1
ATOM 1835 N N . LEU A 1 232 ? -8.674 -5.065 22.767 1.00 95.06 232 LEU A N 1
ATOM 1836 C CA . LEU A 1 232 ? -9.517 -3.869 22.717 1.00 95.06 232 LEU A CA 1
ATOM 1837 C C . LEU A 1 232 ? -9.342 -3.016 23.977 1.00 95.06 232 LEU A C 1
ATOM 1839 O O . LEU A 1 232 ? -9.049 -1.831 23.854 1.00 95.06 232 LEU A O 1
ATOM 1843 N N . HIS A 1 233 ? -9.426 -3.607 25.171 1.00 96.06 233 HIS A N 1
ATOM 1844 C CA . HIS A 1 233 ? -9.221 -2.873 26.429 1.00 96.06 233 HIS A CA 1
ATOM 1845 C C . HIS A 1 233 ? -7.806 -2.304 26.543 1.00 96.06 233 HIS A C 1
ATOM 1847 O O . HIS A 1 233 ? -7.620 -1.176 26.997 1.00 96.06 233 HIS A O 1
ATOM 1853 N N . SER A 1 234 ? -6.798 -3.045 26.075 1.00 96.50 234 SER A N 1
ATOM 1854 C CA . SER A 1 234 ? -5.425 -2.542 25.994 1.00 96.50 234 SER A CA 1
ATOM 1855 C C . SER A 1 234 ? -5.315 -1.334 25.058 1.00 96.50 234 SER A C 1
ATOM 1857 O O . SER A 1 234 ? -4.699 -0.332 25.420 1.00 96.50 234 SER A O 1
ATOM 1859 N N . PHE A 1 235 ? -5.945 -1.391 23.880 1.00 96.00 235 PHE A N 1
ATOM 1860 C CA . PHE A 1 235 ? -6.009 -0.253 22.964 1.00 96.00 235 PHE A CA 1
ATOM 1861 C C . PHE A 1 235 ? -6.703 0.957 23.605 1.00 96.00 235 PHE A C 1
ATOM 1863 O O . PHE A 1 235 ? -6.171 2.061 23.531 1.00 96.00 235 PHE A O 1
ATOM 1870 N N . GLU A 1 236 ? -7.846 0.764 24.262 1.00 95.56 236 GLU A N 1
ATOM 1871 C CA . GLU A 1 236 ? -8.595 1.843 24.918 1.00 95.56 236 GLU A CA 1
ATOM 1872 C C . GLU A 1 236 ? -7.784 2.508 26.033 1.00 95.56 236 GLU A C 1
ATOM 1874 O O . GLU A 1 236 ? -7.737 3.736 26.108 1.00 95.56 236 GLU A O 1
ATOM 1879 N N . ALA A 1 237 ? -7.078 1.720 26.847 1.00 95.81 237 ALA A N 1
ATOM 1880 C CA . ALA A 1 237 ? -6.183 2.243 27.874 1.00 95.81 237 ALA A CA 1
ATOM 1881 C C . ALA A 1 237 ? -5.044 3.080 27.267 1.00 95.81 237 ALA A C 1
ATOM 1883 O O . ALA A 1 237 ? -4.739 4.165 27.763 1.00 95.81 237 ALA A O 1
ATOM 1884 N N . ARG A 1 238 ? -4.442 2.614 26.163 1.00 95.94 238 ARG A N 1
ATOM 1885 C CA . ARG A 1 238 ? -3.409 3.370 25.434 1.00 95.94 238 ARG A CA 1
ATOM 1886 C C . ARG A 1 238 ? -3.962 4.660 24.829 1.00 95.94 238 ARG A C 1
ATOM 1888 O O . ARG A 1 238 ? -3.314 5.695 24.922 1.00 95.94 238 ARG A O 1
ATOM 1895 N N . ALA A 1 239 ? -5.150 4.612 24.231 1.00 94.00 239 ALA A N 1
ATOM 1896 C CA . ALA A 1 239 ? -5.799 5.786 23.658 1.00 94.00 239 ALA A CA 1
ATOM 1897 C C . ALA A 1 239 ? -6.132 6.827 24.738 1.00 94.00 239 ALA A C 1
ATOM 1899 O O . ALA A 1 239 ? -5.899 8.011 24.527 1.00 94.00 239 ALA A O 1
ATOM 1900 N N . ALA A 1 240 ? -6.588 6.391 25.917 1.00 93.88 240 ALA A N 1
ATOM 1901 C CA . ALA A 1 240 ? -6.836 7.278 27.053 1.00 93.88 240 ALA A CA 1
ATOM 1902 C C . ALA A 1 240 ? -5.550 7.944 27.575 1.00 93.88 240 ALA A C 1
ATOM 1904 O O . ALA A 1 240 ? -5.568 9.112 27.949 1.00 93.88 240 ALA A O 1
ATOM 1905 N N . GLN A 1 241 ? -4.419 7.232 27.569 1.00 94.44 241 GLN A N 1
ATOM 1906 C CA . GLN A 1 241 ? -3.115 7.817 27.912 1.00 94.44 241 GLN A CA 1
ATOM 1907 C C . GLN A 1 241 ? -2.639 8.837 26.867 1.00 94.44 241 GLN A C 1
ATOM 1909 O O . GLN A 1 241 ? -1.976 9.808 27.217 1.00 94.44 241 GLN A O 1
ATOM 1914 N N . ALA A 1 242 ? -2.986 8.623 25.597 1.00 93.50 242 ALA A N 1
ATOM 1915 C CA . ALA A 1 242 ? -2.663 9.514 24.486 1.00 93.50 242 ALA A CA 1
ATOM 1916 C C . ALA A 1 242 ? -3.603 10.728 24.367 1.00 93.50 242 ALA A C 1
ATOM 1918 O O . ALA A 1 242 ? -3.346 11.610 23.551 1.00 93.50 242 ALA A O 1
ATOM 1919 N N . GLU A 1 243 ? -4.672 10.792 25.166 1.00 92.56 243 GLU A N 1
ATOM 1920 C CA . GLU A 1 243 ? -5.699 11.835 25.104 1.00 92.56 243 GLU A CA 1
ATOM 1921 C C . GLU A 1 243 ? -5.131 13.269 25.087 1.00 92.56 243 GLU A C 1
ATOM 1923 O O . GLU A 1 243 ? -5.582 14.048 24.249 1.00 92.56 243 GLU A O 1
ATOM 1928 N N . PRO A 1 244 ? -4.118 13.641 25.902 1.00 91.81 244 PRO A N 1
ATOM 1929 C CA . PRO A 1 244 ? -3.543 14.986 25.839 1.00 91.81 244 PRO A CA 1
ATOM 1930 C C . PRO A 1 244 ? -2.936 15.308 24.467 1.00 91.81 244 PRO A C 1
ATOM 1932 O O . PRO A 1 244 ? -3.219 16.361 23.904 1.00 91.81 244 PRO A O 1
ATOM 1935 N N . ALA A 1 245 ? -2.177 14.374 23.885 1.00 89.50 245 ALA A N 1
ATOM 1936 C CA . ALA A 1 245 ? -1.588 14.542 22.557 1.00 89.50 245 ALA A CA 1
ATOM 1937 C C . ALA A 1 245 ? -2.669 14.627 21.467 1.00 89.50 245 ALA A C 1
ATOM 1939 O O . ALA A 1 245 ? -2.571 15.439 20.549 1.00 89.50 245 ALA A O 1
ATOM 1940 N N . LEU A 1 246 ? -3.736 13.826 21.583 1.00 90.94 246 LEU A N 1
ATOM 1941 C CA . LEU A 1 246 ? -4.879 13.897 20.670 1.00 90.94 246 LEU A CA 1
ATOM 1942 C C . LEU A 1 246 ? -5.572 15.263 20.748 1.00 90.94 246 LEU A C 1
ATOM 1944 O O . LEU A 1 246 ? -5.880 15.842 19.710 1.00 90.94 246 LEU A O 1
ATOM 1948 N N . GLN A 1 247 ? -5.775 15.801 21.952 1.00 90.62 247 GLN A N 1
ATOM 1949 C CA . GLN A 1 247 ? -6.399 17.109 22.159 1.00 90.62 247 GLN A CA 1
ATOM 1950 C C . GLN A 1 247 ? -5.533 18.258 21.635 1.00 90.62 247 GLN A C 1
ATOM 1952 O O . GLN A 1 247 ? -6.057 19.146 20.963 1.00 90.62 247 GLN A O 1
ATOM 1957 N N . GLU A 1 248 ? -4.221 18.224 21.882 1.00 88.00 248 GLU A N 1
ATOM 1958 C CA . GLU A 1 248 ? -3.267 19.207 21.349 1.00 88.00 248 GLU A CA 1
ATOM 1959 C C . GLU A 1 248 ? -3.276 19.246 19.815 1.00 88.00 248 GLU A C 1
ATOM 1961 O O . GLU A 1 248 ? -3.203 20.319 19.219 1.00 88.00 248 GLU A O 1
ATOM 1966 N N . LEU A 1 249 ? -3.432 18.084 19.175 1.00 84.88 249 LEU A N 1
ATOM 1967 C CA . LEU A 1 249 ? -3.543 17.957 17.721 1.00 84.88 249 LEU A CA 1
ATOM 1968 C C . LEU A 1 249 ? -4.967 18.201 17.180 1.00 84.88 249 LEU A C 1
ATOM 1970 O O . LEU A 1 249 ? -5.182 18.126 15.971 1.00 84.88 249 LEU A O 1
ATOM 1974 N N . GLY A 1 250 ? -5.954 18.474 18.041 1.00 87.50 250 GLY A N 1
ATOM 1975 C CA . GLY A 1 250 ? -7.352 18.671 17.641 1.00 87.50 250 GLY A CA 1
ATOM 1976 C C . GLY A 1 250 ? -8.043 17.406 17.110 1.00 87.50 250 GLY A C 1
ATOM 1977 O O . GLY A 1 250 ? -8.987 17.495 16.323 1.00 87.50 250 GLY A O 1
ATOM 1978 N N . LEU A 1 251 ? -7.573 16.224 17.511 1.00 89.56 251 LEU A N 1
ATOM 1979 C CA . LEU A 1 251 ? -8.057 14.923 17.055 1.00 89.56 251 LEU A CA 1
ATOM 1980 C C . LEU A 1 251 ? -9.131 14.340 17.978 1.00 89.56 251 LEU A C 1
ATOM 1982 O O . LEU A 1 251 ? -9.175 14.594 19.179 1.00 89.56 251 LEU A O 1
ATOM 1986 N N . ALA A 1 252 ? -10.009 13.514 17.404 1.00 88.38 252 ALA A N 1
ATOM 1987 C CA . ALA A 1 252 ? -11.095 12.875 18.142 1.00 88.38 252 ALA A CA 1
ATOM 1988 C C . ALA A 1 252 ? -10.579 11.820 19.132 1.00 88.38 252 ALA A C 1
ATOM 1990 O O . ALA A 1 252 ? -9.685 11.038 18.809 1.00 88.38 252 ALA A O 1
ATOM 1991 N N . SER A 1 253 ? -11.207 11.735 20.303 1.00 88.38 253 SER A N 1
ATOM 1992 C CA . SER A 1 253 ? -10.905 10.709 21.301 1.00 88.38 253 SER A CA 1
ATOM 1993 C C . SER A 1 253 ? -11.675 9.415 21.070 1.00 88.38 253 SER A C 1
ATOM 1995 O O . SER A 1 253 ? -12.821 9.418 20.609 1.00 88.38 253 SER A O 1
ATOM 1997 N N . ALA A 1 254 ? -11.087 8.284 21.465 1.00 86.56 254 ALA A N 1
ATOM 1998 C CA . ALA A 1 254 ? -11.776 6.998 21.392 1.00 86.56 254 ALA A CA 1
ATOM 1999 C C . ALA A 1 254 ? -13.029 6.964 22.282 1.00 86.56 254 ALA A C 1
ATOM 2001 O O . ALA A 1 254 ? -14.074 6.472 21.859 1.00 86.56 254 ALA A O 1
ATOM 2002 N N . ALA A 1 255 ? -12.972 7.550 23.481 1.00 83.19 255 ALA A N 1
ATOM 2003 C CA . ALA A 1 255 ? -14.109 7.582 24.400 1.00 83.19 255 ALA A CA 1
ATOM 2004 C C . ALA A 1 255 ? -15.343 8.271 23.784 1.00 83.19 255 ALA A C 1
ATOM 2006 O O . ALA A 1 255 ? -16.438 7.704 23.803 1.00 83.19 255 ALA A O 1
ATOM 2007 N N . SER A 1 256 ? -15.160 9.441 23.158 1.00 82.00 256 SER A N 1
ATOM 2008 C CA . SER A 1 256 ? -16.262 10.177 22.519 1.00 82.00 256 SER A CA 1
ATOM 2009 C C . SER A 1 256 ? -16.900 9.401 21.356 1.00 82.00 256 SER A C 1
ATOM 2011 O O . SER A 1 256 ? -18.120 9.426 21.164 1.00 82.00 256 SER A O 1
ATOM 2013 N N . MET A 1 257 ? -16.094 8.647 20.603 1.00 82.81 257 MET A N 1
ATOM 2014 C CA . MET A 1 257 ? -16.576 7.815 19.500 1.00 82.81 257 MET A CA 1
ATOM 2015 C C . MET A 1 257 ? -17.331 6.568 19.962 1.00 82.81 257 MET A C 1
ATOM 2017 O O . MET A 1 257 ? -18.321 6.210 19.322 1.00 82.81 257 MET A O 1
ATOM 2021 N N . ALA A 1 258 ? -16.938 5.937 21.074 1.00 81.62 258 ALA A N 1
ATOM 2022 C CA . ALA A 1 258 ? -17.643 4.767 21.616 1.00 81.62 258 ALA A CA 1
ATOM 2023 C C . ALA A 1 258 ? -19.104 5.090 21.953 1.00 81.62 258 ALA A C 1
ATOM 2025 O O . ALA A 1 258 ? -20.015 4.349 21.583 1.00 81.62 258 ALA A O 1
ATOM 2026 N N . GLU A 1 259 ? -19.335 6.215 22.627 1.00 80.00 259 GLU A N 1
ATOM 2027 C CA . GLU A 1 259 ? -20.674 6.624 23.049 1.00 80.00 259 GLU A CA 1
ATOM 2028 C C . GLU A 1 259 ? -21.582 6.937 21.849 1.00 80.00 259 GLU A C 1
ATOM 2030 O O . GLU A 1 259 ? -22.768 6.599 21.828 1.00 80.00 259 GLU A O 1
ATOM 2035 N N . SER A 1 260 ? -21.035 7.585 20.817 1.00 80.88 260 SER A N 1
ATOM 2036 C CA . SER A 1 260 ? -21.769 7.862 19.578 1.00 80.88 260 SER A CA 1
ATOM 2037 C C . SER A 1 260 ? -22.091 6.571 18.816 1.00 80.88 260 SER A C 1
ATOM 2039 O O . SER A 1 260 ? -23.225 6.373 18.379 1.00 80.88 260 SER A O 1
ATOM 2041 N N . ALA A 1 261 ? -21.124 5.656 18.724 1.00 77.00 261 ALA A N 1
ATOM 2042 C CA . ALA A 1 261 ? -21.267 4.370 18.052 1.00 77.00 261 ALA A CA 1
ATOM 2043 C C . ALA A 1 261 ? -22.361 3.488 18.657 1.00 77.00 261 ALA A C 1
ATOM 2045 O O . ALA A 1 261 ? -23.205 2.966 17.928 1.00 77.00 261 ALA A O 1
ATOM 2046 N N . LEU A 1 262 ? -22.363 3.329 19.983 1.00 81.44 262 LEU A N 1
ATOM 2047 C CA . LEU A 1 262 ? -23.334 2.478 20.669 1.00 81.44 262 LEU A CA 1
ATOM 2048 C C . LEU A 1 262 ? -24.759 3.022 20.516 1.00 81.44 262 LEU A C 1
ATOM 2050 O O . LEU A 1 262 ? -25.672 2.256 20.212 1.00 81.44 262 LEU A O 1
ATOM 2054 N N . ARG A 1 263 ? -24.940 4.347 20.602 1.00 82.25 263 ARG A N 1
ATOM 2055 C CA . ARG A 1 263 ? -26.235 4.992 20.326 1.00 82.25 263 ARG A CA 1
ATOM 2056 C C . ARG A 1 263 ? -26.703 4.771 18.889 1.00 82.25 263 ARG A C 1
ATOM 2058 O O . ARG A 1 263 ? -27.880 4.504 18.664 1.00 82.25 263 ARG A O 1
ATOM 2065 N N . GLN A 1 264 ? -25.806 4.878 17.909 1.00 77.12 264 GLN A N 1
ATOM 2066 C CA . GLN A 1 264 ? -26.148 4.627 16.504 1.00 77.12 264 GLN A CA 1
ATOM 2067 C C . GLN A 1 264 ? -26.524 3.162 16.259 1.00 77.12 264 GLN A C 1
ATOM 2069 O O . GLN A 1 264 ? -27.494 2.894 15.550 1.00 77.12 264 GLN A O 1
ATOM 2074 N N . ALA A 1 265 ? -25.799 2.220 16.867 1.00 75.94 265 ALA A N 1
ATOM 2075 C CA . ALA A 1 265 ? -26.111 0.798 16.774 1.00 75.94 265 ALA A CA 1
ATOM 2076 C C . ALA A 1 265 ? -27.482 0.476 17.386 1.00 75.94 265 ALA A C 1
ATOM 2078 O O . ALA A 1 265 ? -28.291 -0.203 16.756 1.00 75.94 265 ALA A O 1
ATOM 2079 N N . GLU A 1 266 ? -27.786 1.026 18.563 1.00 80.56 266 GLU A N 1
ATOM 2080 C CA . GLU A 1 266 ? -29.094 0.880 19.207 1.00 80.56 266 GLU A CA 1
ATOM 2081 C C . GLU A 1 266 ? -30.226 1.472 18.348 1.00 80.56 266 GLU A C 1
ATOM 2083 O O . GLU A 1 266 ? -31.290 0.870 18.201 1.00 80.56 266 GLU A O 1
ATOM 2088 N N . GLN A 1 267 ? -30.010 2.635 17.725 1.00 77.62 267 GLN A N 1
ATOM 2089 C CA . GLN A 1 267 ? -30.979 3.219 16.791 1.00 77.62 267 GLN A CA 1
ATOM 2090 C C . GLN A 1 267 ? -31.210 2.331 15.562 1.00 77.62 267 GLN A C 1
ATOM 2092 O O . GLN A 1 267 ? -32.352 2.211 15.111 1.00 77.62 267 GLN A O 1
ATOM 2097 N N . ALA A 1 268 ? -30.155 1.714 15.026 1.00 72.19 268 ALA A N 1
ATOM 2098 C CA . ALA A 1 268 ? -30.242 0.817 13.877 1.00 72.19 268 ALA A CA 1
ATOM 2099 C C . ALA A 1 268 ? -31.015 -0.462 14.194 1.00 72.19 268 ALA A C 1
ATOM 2101 O O . ALA A 1 268 ? -31.903 -0.837 13.432 1.00 72.19 268 ALA A O 1
ATOM 2102 N N . GLU A 1 269 ? -30.749 -1.084 15.341 1.00 77.81 269 GLU A N 1
ATOM 2103 C CA . GLU A 1 269 ? -31.462 -2.291 15.772 1.00 77.81 269 GLU A CA 1
ATOM 2104 C C . GLU A 1 269 ? -32.941 -2.025 16.068 1.00 77.81 269 GLU A C 1
ATOM 2106 O O . GLU A 1 269 ? -33.797 -2.848 15.754 1.00 77.81 269 GLU A O 1
ATOM 2111 N N . ASN A 1 270 ? -33.262 -0.841 16.590 1.00 80.56 270 ASN A N 1
ATOM 2112 C CA . ASN A 1 270 ? -34.637 -0.428 16.862 1.00 80.56 270 ASN A CA 1
ATOM 2113 C C . ASN A 1 270 ? -35.387 0.095 15.620 1.00 80.56 270 ASN A C 1
ATOM 2115 O O . ASN A 1 270 ? -36.475 0.658 15.757 1.00 80.56 270 ASN A O 1
ATOM 2119 N N . GLY A 1 271 ? -34.809 -0.024 14.417 1.00 68.44 271 GLY A N 1
ATOM 2120 C CA . GLY A 1 271 ? -35.419 0.433 13.161 1.00 68.44 271 GLY A CA 1
ATOM 2121 C C . GLY A 1 271 ? -35.570 1.956 13.042 1.00 68.44 271 GLY A C 1
ATOM 2122 O O . GLY A 1 271 ? -36.289 2.439 12.171 1.00 68.44 271 GLY A O 1
ATOM 2123 N N . LYS A 1 272 ? -34.909 2.726 13.915 1.00 65.94 272 LYS A N 1
ATOM 2124 C CA . LYS A 1 272 ? -34.949 4.200 13.956 1.00 65.94 272 LYS A CA 1
ATOM 2125 C C . LYS A 1 272 ? -33.780 4.851 13.220 1.00 65.94 272 LYS A C 1
ATOM 2127 O O . LYS A 1 272 ? -33.705 6.077 13.144 1.00 65.94 272 LYS A O 1
ATOM 2132 N N . PHE A 1 273 ? -32.858 4.054 12.688 1.00 58.12 273 PHE A N 1
ATOM 2133 C CA . PHE A 1 273 ? -31.771 4.560 11.866 1.00 58.12 273 PHE A CA 1
ATOM 2134 C C . PHE A 1 273 ? -32.291 4.901 10.473 1.00 58.12 273 PHE A C 1
ATOM 2136 O O . PHE A 1 273 ? -32.478 4.027 9.632 1.00 58.12 273 PHE A O 1
ATOM 2143 N N . SER A 1 274 ? -32.500 6.191 10.221 1.00 55.75 274 SER A N 1
ATOM 2144 C CA . SER A 1 274 ? -32.651 6.694 8.860 1.00 55.75 274 SER A CA 1
ATOM 2145 C C . SER A 1 274 ? -31.264 6.817 8.235 1.00 55.75 274 SER A C 1
ATOM 2147 O O . SER A 1 274 ? -30.478 7.654 8.697 1.00 55.75 274 SER A O 1
ATOM 2149 N N . PRO A 1 275 ? -30.946 6.058 7.170 1.00 51.47 275 PRO A N 1
ATOM 2150 C CA . PRO A 1 275 ? -29.745 6.307 6.397 1.00 51.47 275 PRO A CA 1
ATOM 2151 C C . PRO A 1 275 ? -29.841 7.740 5.881 1.00 51.47 275 PRO A C 1
ATOM 2153 O O . PRO A 1 275 ? -30.669 8.050 5.024 1.00 51.47 275 PRO A O 1
ATOM 2156 N N . ARG A 1 276 ? -29.003 8.647 6.386 1.00 51.00 276 ARG A N 1
ATOM 2157 C CA . ARG A 1 276 ? -28.784 9.915 5.693 1.00 51.00 276 ARG A CA 1
ATOM 2158 C C . ARG A 1 276 ? -28.007 9.570 4.429 1.00 51.00 276 ARG A C 1
ATOM 2160 O O . ARG A 1 276 ? -26.782 9.607 4.426 1.00 51.00 276 ARG A O 1
ATOM 2167 N N . HIS A 1 277 ? -28.712 9.187 3.366 1.00 41.19 277 HIS A N 1
ATOM 2168 C CA . HIS A 1 277 ? -28.153 9.185 2.023 1.00 41.19 277 HIS A CA 1
ATOM 2169 C C . HIS A 1 277 ? -27.722 10.617 1.719 1.00 41.19 277 HIS A C 1
ATOM 2171 O O . HIS A 1 277 ? -28.510 11.457 1.299 1.00 41.19 277 HIS A O 1
ATOM 2177 N N . ARG A 1 278 ? -26.450 10.915 1.975 1.00 44.88 278 ARG A N 1
ATOM 2178 C CA . ARG A 1 278 ? -25.786 12.101 1.449 1.00 44.88 278 ARG A CA 1
ATOM 2179 C C . ARG A 1 278 ? -25.021 11.710 0.191 1.00 44.88 278 ARG A C 1
ATOM 2181 O O . ARG A 1 278 ? -23.854 12.032 0.039 1.00 44.88 278 ARG A O 1
ATOM 2188 N N . ILE A 1 279 ? -25.705 11.032 -0.727 1.00 41.41 279 ILE A N 1
ATOM 2189 C CA . ILE A 1 279 ? -25.370 11.162 -2.137 1.00 41.41 279 ILE A CA 1
ATOM 2190 C C . ILE A 1 279 ? -26.163 12.388 -2.569 1.00 41.41 279 ILE A C 1
ATOM 2192 O O . ILE A 1 279 ? -27.360 12.312 -2.836 1.00 41.41 279 ILE A O 1
ATOM 2196 N N . ARG A 1 280 ? -25.525 13.564 -2.555 1.00 41.88 280 ARG A N 1
ATOM 2197 C CA . ARG A 1 280 ? -25.982 14.608 -3.471 1.00 41.88 280 ARG A CA 1
ATOM 2198 C C . ARG A 1 280 ? -25.824 13.959 -4.837 1.00 41.88 280 ARG A C 1
ATOM 2200 O O . ARG A 1 280 ? -24.686 13.762 -5.236 1.00 41.88 280 ARG A O 1
ATOM 2207 N N . ASN A 1 281 ? -26.913 13.565 -5.495 1.00 40.44 281 ASN A N 1
ATOM 2208 C CA . ASN A 1 281 ? -26.869 13.369 -6.939 1.00 40.44 281 ASN A CA 1
ATOM 2209 C C . ASN A 1 281 ? -26.323 14.693 -7.484 1.00 40.44 281 ASN A C 1
ATOM 2211 O O . ASN A 1 281 ? -27.016 15.707 -7.327 1.00 40.44 281 ASN A O 1
ATOM 2215 N N . PRO A 1 282 ? -25.078 14.756 -7.990 1.00 47.72 282 PRO A N 1
ATOM 2216 C CA . PRO A 1 282 ? -24.649 15.967 -8.653 1.00 47.72 282 PRO A CA 1
ATOM 2217 C C . PRO A 1 282 ? -25.625 16.150 -9.813 1.00 47.72 282 PRO A C 1
ATOM 2219 O O . PRO A 1 282 ? -25.863 15.217 -10.583 1.00 47.72 282 PRO A O 1
ATOM 2222 N N . LYS A 1 283 ? -26.283 17.313 -9.877 1.00 46.22 283 LYS A N 1
ATOM 2223 C CA . LYS A 1 283 ? -27.022 17.673 -11.085 1.00 46.22 283 LYS A CA 1
ATOM 2224 C C . LYS A 1 283 ? -26.025 17.567 -12.247 1.00 46.22 283 LYS A C 1
ATOM 2226 O O . LYS A 1 283 ? -24.911 18.073 -12.087 1.00 46.22 283 LYS A O 1
ATOM 2231 N N . PRO A 1 284 ? -26.377 16.914 -13.364 1.00 43.22 284 PRO A N 1
ATOM 2232 C CA . PRO A 1 284 ? -25.543 16.939 -14.554 1.00 43.22 284 PRO A CA 1
ATOM 2233 C C . PRO A 1 284 ? -25.226 18.396 -14.908 1.00 43.22 284 PRO A C 1
ATOM 2235 O O . PRO A 1 284 ? -26.126 19.232 -14.937 1.00 43.22 284 PRO A O 1
ATOM 2238 N N . LEU A 1 285 ? -23.956 18.705 -15.175 1.00 47.72 285 LEU A N 1
ATOM 2239 C CA . LEU A 1 285 ? -23.502 20.029 -15.631 1.00 47.72 285 LEU A CA 1
ATOM 2240 C C . LEU A 1 285 ? -23.990 20.379 -17.053 1.00 47.72 285 LEU A C 1
ATOM 2242 O O . LEU A 1 285 ? -23.632 21.418 -17.598 1.00 47.72 285 LEU A O 1
ATOM 2246 N N . THR A 1 286 ? -24.822 19.530 -17.653 1.00 48.88 286 THR A N 1
ATOM 2247 C CA . THR A 1 286 ? -25.340 19.646 -19.015 1.00 48.88 286 THR A CA 1
ATOM 2248 C C . THR A 1 286 ? -26.859 19.773 -19.037 1.00 48.88 286 THR A C 1
ATOM 2250 O O . THR A 1 286 ? -27.549 19.041 -19.733 1.00 48.88 286 THR A O 1
ATOM 2253 N N . GLU A 1 287 ? -27.388 20.747 -18.309 1.00 43.75 287 GLU A N 1
ATOM 2254 C CA . GLU A 1 287 ? -28.606 21.436 -18.736 1.00 43.75 287 GLU A CA 1
ATOM 2255 C C . GLU A 1 287 ? -28.257 22.921 -18.808 1.00 43.75 287 GLU A C 1
ATOM 2257 O O . GLU A 1 287 ? -28.450 23.686 -17.866 1.00 43.75 287 GLU A O 1
ATOM 2262 N N . GLN A 1 288 ? -27.655 23.313 -19.938 1.00 42.91 288 GLN A N 1
ATOM 2263 C CA . GLN A 1 288 ? -27.792 24.687 -20.404 1.00 42.91 288 GLN A CA 1
ATOM 2264 C C . GLN A 1 288 ? -29.292 24.965 -20.464 1.00 42.91 288 GLN A C 1
ATOM 2266 O O . GLN A 1 288 ? -30.017 24.258 -21.164 1.00 42.91 288 GLN A O 1
ATOM 2271 N N . GLU A 1 289 ? -29.741 25.963 -19.707 1.00 43.38 289 GLU A N 1
ATOM 2272 C CA . GLU A 1 289 ? -31.069 26.542 -19.855 1.00 43.38 289 GLU A CA 1
ATOM 2273 C C . GLU A 1 289 ? -31.248 26.949 -21.319 1.00 43.38 289 GLU A C 1
ATOM 2275 O O . GLU A 1 289 ? -30.728 27.957 -21.797 1.00 43.38 289 GLU A O 1
ATOM 2280 N N . SER A 1 290 ? -31.949 26.106 -22.064 1.00 45.34 290 SER A N 1
ATOM 2281 C CA . SER A 1 290 ? -32.475 26.443 -23.369 1.00 45.34 290 SER A CA 1
ATOM 2282 C C . SER A 1 290 ? -33.764 27.236 -23.171 1.00 45.34 290 SER A C 1
ATOM 2284 O O . SER A 1 290 ? -34.797 26.653 -22.840 1.00 45.34 290 SER A O 1
ATOM 2286 N N . GLY A 1 291 ? -33.689 28.541 -23.437 1.00 42.62 291 GLY A N 1
ATOM 2287 C CA . GLY A 1 291 ? -34.830 29.445 -23.614 1.00 42.62 291 GLY A CA 1
ATOM 2288 C C . GLY A 1 291 ? -35.264 30.120 -22.315 1.00 42.62 291 GLY A C 1
ATOM 2289 O O . GLY A 1 291 ? -35.459 29.455 -21.307 1.00 42.62 291 GLY A O 1
ATOM 2290 N N . THR A 1 292 ? -35.444 31.435 -22.266 1.00 38.31 292 THR A N 1
ATOM 2291 C CA . THR A 1 292 ? -35.963 32.350 -23.304 1.00 38.31 292 THR A CA 1
ATOM 2292 C C . THR A 1 292 ? -35.393 33.751 -23.169 1.00 38.31 292 THR A C 1
ATOM 2294 O O . THR A 1 292 ? -35.319 34.220 -22.011 1.00 38.31 292 THR A O 1
#

pLDDT: mean 78.69, std 16.4, range [31.73, 97.38]